Protein AF-A0A8S1A4C2-F1 (afdb_monomer)

Secondary structure (DSSP, 8-state):
--------------------------------------------------SSTTSPPP-TTS-EEE-TTT--EEEGGGSSS---S--TT--SEEEE-TTTSTTS--EEEE-PPPHHHHHHHHHHHHHHHHHHTT-----EEIIIIIHHHHHHTHHHH--SPPPSSTTHHHHHHHHHHHTBTTTEEEEEETTTEEEEEESS--GGG----HHHHHHTTSSEEETTEEE------------------PPP---PPPPP----

Mean predicted aligned error: 16.04 Å

Nearest PDB structures (foldseek):
  3rsn-assembly1_A  TM=9.290E-01  e=8.638E-14  Homo sapiens
  3s32-assembly1_A  TM=9.131E-01  e=1.177E-13  Homo sapiens
  5oqd-assembly3_C  TM=6.959E-01  e=6.347E-10  Drosophila melanogaster
  5oqd-assembly2_B  TM=6.841E-01  e=1.815E-09  Drosophila melanogaster
  5oqd-assembly6_F  TM=6.993E-01  e=9.058E-09  Drosophila melanogaster

Sequence (260 aa):
MSSGAIDSLKKSGEDQPPNNGQNMNLGESHKSTENVDKNKSNKTSSESQGTCYCGKDRNLNIAELLCASCNRWFHESCIGYQLGKLVPFMTNYLFICKNCSPTGLETFKKNQAPFPQMCLTAIANLKQDSVKVGSNRHLFSKDREIIPYIDQYWEAMTTMPRRVTQSWYATVQRALIKDIQVLFIYEEDANQGPMFGLYNMELTGIKPNYEAMIKQGQLKVTDMGIATNVHFKFICIESTVSNDRPVQKHRRLRKNKPPS

Organism: Arctia plantaginis (NCBI:txid874455)

Solvent-accessible surface area (backbone atoms only — not comparable to full-atom values): 17217 Å² total; per-residue (Å²): 138,80,88,83,85,89,85,90,85,91,82,93,83,89,84,86,90,85,90,84,88,82,90,86,86,80,89,84,88,84,83,91,81,91,79,92,74,92,72,88,75,75,79,68,75,76,71,72,76,25,53,20,95,86,48,43,69,90,56,88,89,43,38,59,43,56,20,77,79,78,73,35,44,31,47,56,91,75,50,97,66,91,84,72,66,70,52,38,66,60,43,46,54,49,34,37,44,36,92,72,29,89,82,56,50,66,46,79,45,82,42,71,45,53,58,52,58,50,52,51,23,34,50,52,48,56,31,54,51,25,45,75,74,69,70,63,46,66,66,42,33,49,81,80,41,43,49,52,47,44,64,77,43,37,75,36,63,26,74,67,80,85,71,92,62,72,73,57,55,61,49,45,53,51,34,52,62,74,34,48,85,70,55,18,38,77,48,79,39,98,86,75,39,63,24,38,26,55,52,67,80,59,69,87,74,61,63,53,62,60,68,59,37,38,76,69,65,70,34,44,78,50,100,82,42,84,43,70,87,68,77,77,77,77,77,73,82,73,85,71,83,80,82,88,75,91,82,85,83,85,84,84,83,84,84,87,82,86,88,132

pLDDT: mean 74.88, std 26.18, range [28.92, 98.62]

Foldseek 3Di:
DDDDDDDYDDDDDDDDDDDDDDDDDDDDDDDDDDDDDDDPPPPPPPLPQELEPVSDHDDQQAAWAQAPFPRGIYGPVRADDDPDAAAGLAAQKHWHALVLAPVSHIDIDGHFDALLRLQLRQQLNVQVVCVVVPNNDFKDALVPGSVVSCLVRVVHRGPDDDDPDPPCSVVNVVSQVVQDLNFKDWDQDPPRGIIIGGNDPDSVPRYHPVVVCCVVVCWDQDPSGIDGPDPPPPPPPPPDPDDDDDDDDDDDDDDDDDDD

InterPro domains:
  IPR001965 Zinc finger, PHD-type [SM00249] (51-101)
  IPR011011 Zinc finger, FYVE/PHD-type [SSF57903] (46-109)
  IPR019786 Zinc finger, PHD-type, conserved site [PS01359] (52-100)
  IPR049455 Set1/Ash2 histone methyltransferase complex subunit ASH2-like, PHD zinc finger [PF21257] (58-109)
  IPR053835 Set1/Ash2 histone methyltransferase complex subunit ASH2-like, winged-helix [PF21198] (112-211)

Radius of gyration: 34.73 Å; Cα contacts (8 Å, |Δi|>4): 286; chains: 1; bounding box: 104×139×66 Å

Structure (mmCIF, N/CA/C/O backbone):
data_AF-A0A8S1A4C2-F1
#
_entry.id   AF-A0A8S1A4C2-F1
#
loop_
_atom_site.group_PDB
_atom_site.id
_atom_site.type_symbol
_atom_site.label_atom_id
_atom_site.label_alt_id
_atom_site.label_comp_id
_atom_site.label_asym_id
_atom_site.label_entity_id
_atom_site.label_seq_id
_atom_site.pdbx_PDB_ins_code
_atom_site.Cartn_x
_atom_site.Cartn_y
_atom_site.Cartn_z
_atom_site.occupancy
_atom_site.B_iso_or_equiv
_atom_site.auth_seq_id
_atom_site.auth_comp_id
_atom_site.auth_asym_id
_atom_site.auth_atom_id
_atom_site.pdbx_PDB_model_num
ATOM 1 N N . MET A 1 1 ? 73.997 -27.785 -9.383 1.00 42.22 1 MET A N 1
ATOM 2 C CA . MET A 1 1 ? 73.662 -27.866 -7.945 1.00 42.22 1 MET A CA 1
ATOM 3 C C . MET A 1 1 ? 72.216 -28.349 -7.879 1.00 42.22 1 MET A C 1
ATOM 5 O O . MET A 1 1 ? 71.319 -27.550 -8.081 1.00 42.22 1 MET A O 1
ATOM 9 N N . SER A 1 2 ? 72.009 -29.646 -8.132 1.00 37.47 2 SER A N 1
ATOM 10 C CA . SER A 1 2 ? 71.784 -30.706 -7.120 1.00 37.47 2 SER A CA 1
ATOM 11 C C . SER A 1 2 ? 70.327 -30.666 -6.613 1.00 37.47 2 SER A C 1
ATOM 13 O O . SER A 1 2 ? 69.980 -29.728 -5.912 1.00 37.47 2 SER A O 1
ATOM 15 N N . SER A 1 3 ? 69.397 -31.465 -7.176 1.00 37.06 3 SER A N 1
ATOM 16 C CA . SER A 1 3 ? 69.062 -32.889 -6.856 1.00 37.06 3 SER A CA 1
ATOM 17 C C . SER A 1 3 ? 68.360 -33.036 -5.492 1.00 37.06 3 SER A C 1
ATOM 19 O O . SER A 1 3 ? 68.881 -32.482 -4.536 1.00 37.06 3 SER A O 1
ATOM 21 N N . GLY A 1 4 ? 67.258 -33.760 -5.245 1.00 32.72 4 GLY A N 1
ATOM 22 C CA . GLY A 1 4 ? 66.337 -34.677 -5.954 1.00 32.72 4 GLY A CA 1
ATOM 23 C C . GLY A 1 4 ? 65.055 -34.813 -5.072 1.00 32.72 4 GLY A C 1
ATOM 24 O O . GLY A 1 4 ? 65.065 -34.334 -3.944 1.00 32.72 4 GLY A O 1
ATOM 25 N N . ALA A 1 5 ? 63.856 -35.174 -5.548 1.00 40.22 5 ALA A N 1
ATOM 26 C CA . ALA A 1 5 ? 63.350 -36.472 -6.031 1.00 40.22 5 ALA A CA 1
ATOM 27 C C . ALA A 1 5 ? 62.894 -37.472 -4.911 1.00 40.22 5 ALA A C 1
ATOM 29 O O . ALA A 1 5 ? 63.753 -37.984 -4.207 1.00 40.22 5 ALA A O 1
ATOM 30 N N . ILE A 1 6 ? 61.566 -37.777 -4.892 1.00 39.41 6 ILE A N 1
ATOM 31 C CA . ILE A 1 6 ? 60.824 -39.066 -4.624 1.00 39.41 6 ILE A CA 1
ATOM 32 C C . ILE A 1 6 ? 60.984 -39.764 -3.230 1.00 39.41 6 ILE A C 1
ATOM 34 O O . ILE A 1 6 ? 62.018 -39.616 -2.608 1.00 39.41 6 ILE A O 1
ATOM 38 N N . ASP A 1 7 ? 60.064 -40.534 -2.606 1.00 36.22 7 ASP A N 1
ATOM 39 C CA . ASP A 1 7 ? 58.887 -41.323 -3.024 1.00 36.22 7 ASP A CA 1
ATOM 40 C C . ASP A 1 7 ? 58.032 -41.843 -1.812 1.00 36.22 7 ASP A C 1
ATOM 42 O O . ASP A 1 7 ? 58.564 -42.049 -0.725 1.00 36.22 7 ASP A O 1
ATOM 46 N N . SER A 1 8 ? 56.741 -42.130 -2.067 1.00 36.75 8 SER A N 1
ATOM 47 C CA . SER A 1 8 ? 55.894 -43.299 -1.680 1.00 36.75 8 SER A CA 1
ATOM 48 C C . SER A 1 8 ? 55.543 -43.828 -0.247 1.00 36.75 8 SER A C 1
ATOM 50 O O . SER A 1 8 ? 56.394 -44.218 0.540 1.00 36.75 8 SER A O 1
ATOM 52 N N . LEU A 1 9 ? 54.220 -44.111 -0.103 1.00 34.03 9 LEU A N 1
ATOM 53 C CA . LEU A 1 9 ? 53.514 -45.366 0.326 1.00 34.03 9 LEU A CA 1
ATOM 54 C C . LEU A 1 9 ? 52.859 -45.572 1.735 1.00 34.03 9 LEU A C 1
ATOM 56 O O . LEU A 1 9 ? 53.557 -45.702 2.728 1.00 34.03 9 LEU A O 1
ATOM 60 N N . LYS A 1 10 ? 51.514 -45.813 1.700 1.00 35.12 10 LYS A N 1
ATOM 61 C CA . LYS A 1 10 ? 50.613 -46.821 2.385 1.00 35.12 10 LYS A CA 1
ATOM 62 C C . LYS A 1 10 ? 50.660 -47.001 3.931 1.00 35.12 10 LYS A C 1
ATOM 64 O O . LYS A 1 10 ? 51.727 -46.967 4.504 1.00 35.12 10 LYS A O 1
ATOM 69 N N . LYS A 1 11 ? 49.595 -47.316 4.704 1.00 34.62 11 LYS A N 1
ATOM 70 C CA . LYS A 1 11 ? 48.410 -48.219 4.569 1.00 34.62 11 LYS A CA 1
ATOM 71 C C . LYS A 1 11 ? 47.512 -48.050 5.850 1.00 34.62 11 LYS A C 1
ATOM 73 O O . LYS A 1 11 ? 48.078 -47.823 6.907 1.00 34.62 11 LYS A O 1
ATOM 78 N N . SER A 1 12 ? 46.169 -47.986 5.763 1.00 30.30 12 SER A N 1
ATOM 79 C CA . SER A 1 12 ? 45.123 -48.987 6.172 1.00 30.30 12 SER A CA 1
ATOM 80 C C . SER A 1 12 ? 44.669 -49.113 7.650 1.00 30.30 12 SER A C 1
ATOM 82 O O . SER A 1 12 ? 45.512 -49.185 8.535 1.00 30.30 12 SER A O 1
ATOM 84 N N . GLY A 1 13 ? 43.345 -49.314 7.831 1.00 30.42 13 GLY A N 1
ATOM 85 C CA . GLY A 1 13 ? 42.624 -49.891 8.998 1.00 30.42 13 GLY A CA 1
ATOM 86 C C . GLY A 1 13 ? 41.421 -49.020 9.416 1.00 30.42 13 GLY A C 1
ATOM 87 O O . GLY A 1 13 ? 41.649 -47.953 9.972 1.00 30.42 13 GLY A O 1
ATOM 88 N N . GLU A 1 14 ? 40.173 -49.197 8.948 1.00 31.34 14 GLU A N 1
ATOM 89 C CA . GLU A 1 14 ? 39.148 -50.239 9.241 1.00 31.34 14 GLU A CA 1
ATOM 90 C C . GLU A 1 14 ? 38.849 -50.458 10.737 1.00 31.34 14 GLU A C 1
ATOM 92 O O . GLU A 1 14 ? 39.757 -50.800 11.481 1.00 31.34 14 GLU A O 1
ATOM 97 N N . ASP A 1 15 ? 37.587 -50.217 11.150 1.00 32.66 15 ASP A N 1
ATOM 98 C CA . ASP A 1 15 ? 36.739 -51.175 11.900 1.00 32.66 15 ASP A CA 1
ATOM 99 C C . ASP A 1 15 ? 35.330 -50.598 12.242 1.00 32.66 15 ASP A C 1
ATOM 101 O O . ASP A 1 15 ? 35.161 -49.689 13.053 1.00 32.66 15 ASP A O 1
ATOM 105 N N . GLN A 1 16 ? 34.294 -51.157 11.598 1.00 33.34 16 GLN A N 1
ATOM 106 C CA . GLN A 1 16 ? 32.985 -51.541 12.190 1.00 33.34 16 GLN A CA 1
ATOM 107 C C . GLN A 1 16 ? 33.083 -53.059 12.522 1.00 33.34 16 GLN A C 1
ATOM 109 O O . GLN A 1 16 ? 34.042 -53.640 12.012 1.00 33.34 16 GLN A O 1
ATOM 114 N N . PRO A 1 17 ? 32.160 -53.794 13.215 1.00 48.09 17 PRO A N 1
ATOM 115 C CA . PRO A 1 17 ? 30.698 -53.624 13.449 1.00 48.09 17 PRO A CA 1
ATOM 116 C C . PRO A 1 17 ? 30.299 -54.154 14.884 1.00 48.09 17 PRO A C 1
ATOM 118 O O . PRO A 1 17 ? 31.131 -53.976 15.771 1.00 48.09 17 PRO A O 1
ATOM 121 N N . PRO A 1 18 ? 29.163 -54.845 15.216 1.00 45.38 18 PRO A N 1
ATOM 122 C CA . PRO A 1 18 ? 27.868 -55.070 14.551 1.00 45.38 18 PRO A CA 1
ATOM 123 C C . PRO A 1 18 ? 26.575 -54.926 15.413 1.00 45.38 18 PRO A C 1
ATOM 125 O O . PRO A 1 18 ? 26.559 -54.833 16.634 1.00 45.38 18 PRO A O 1
ATOM 128 N N . ASN A 1 19 ? 25.476 -54.969 14.657 1.00 31.78 19 ASN A N 1
ATOM 129 C CA . ASN A 1 19 ? 24.088 -55.394 14.894 1.00 31.78 19 ASN A CA 1
ATOM 130 C C . ASN A 1 19 ? 23.833 -56.485 15.973 1.00 31.78 19 ASN A C 1
ATOM 132 O O . ASN A 1 19 ? 24.584 -57.454 16.023 1.00 31.78 19 ASN A O 1
ATOM 136 N N . ASN A 1 20 ? 22.720 -56.409 16.726 1.00 32.06 20 ASN A N 1
ATOM 137 C CA . ASN A 1 20 ? 21.531 -57.299 16.654 1.00 32.06 20 ASN A CA 1
ATOM 138 C C . ASN A 1 20 ? 20.673 -57.214 17.942 1.00 32.06 20 ASN A C 1
ATOM 140 O O . ASN A 1 20 ? 21.198 -57.035 19.038 1.00 32.06 20 ASN A O 1
ATOM 144 N N . GLY A 1 21 ? 19.348 -57.325 17.806 1.00 32.16 21 GLY A N 1
ATOM 145 C CA . GLY A 1 21 ? 18.393 -57.164 18.911 1.00 32.16 21 GLY A CA 1
ATOM 146 C C . GLY A 1 21 ? 18.215 -58.387 19.814 1.00 32.16 21 GLY A C 1
ATOM 147 O O . GLY A 1 21 ? 18.695 -59.465 19.492 1.00 32.16 21 GLY A O 1
ATOM 148 N N . GLN A 1 22 ? 17.447 -58.220 20.899 1.00 32.84 22 GLN A N 1
ATOM 149 C CA . GLN A 1 22 ? 16.462 -59.197 21.381 1.00 32.84 22 GLN A CA 1
ATOM 150 C C . GLN A 1 22 ? 15.641 -58.660 22.564 1.00 32.84 22 GLN A C 1
ATOM 152 O O . GLN A 1 22 ? 16.137 -58.035 23.494 1.00 32.84 22 GLN A O 1
ATOM 157 N N . ASN A 1 23 ? 14.348 -58.938 22.448 1.00 35.28 23 ASN A N 1
ATOM 158 C CA . ASN A 1 23 ? 13.281 -58.917 23.437 1.00 35.28 23 ASN A CA 1
ATOM 159 C C . ASN A 1 23 ? 13.651 -59.764 24.670 1.00 35.28 23 ASN A C 1
ATOM 161 O O . ASN A 1 23 ? 14.232 -60.822 24.467 1.00 35.28 23 ASN A O 1
ATOM 165 N N . MET A 1 24 ? 13.258 -59.375 25.888 1.00 34.00 24 MET A N 1
ATOM 166 C CA . MET A 1 24 ? 12.819 -60.300 26.947 1.00 34.00 24 MET A CA 1
ATOM 167 C C . MET A 1 24 ? 12.224 -59.532 28.138 1.00 34.00 24 MET A C 1
ATOM 169 O O . MET A 1 24 ? 12.744 -58.528 28.616 1.00 34.00 24 MET A O 1
ATOM 173 N N . ASN A 1 25 ? 11.088 -60.065 28.555 1.00 33.72 25 ASN A N 1
ATOM 174 C CA . ASN A 1 25 ? 10.162 -59.673 29.605 1.00 33.72 25 ASN A CA 1
ATOM 175 C C . ASN A 1 25 ? 10.601 -60.285 30.952 1.00 33.72 25 ASN A C 1
ATOM 177 O O . ASN A 1 25 ? 11.168 -61.370 30.925 1.00 33.72 25 ASN A O 1
ATOM 181 N N . LEU A 1 26 ? 10.295 -59.644 32.085 1.00 32.25 26 LEU A N 1
ATOM 182 C CA . LEU A 1 26 ? 10.038 -60.220 33.429 1.00 32.25 26 LEU A CA 1
ATOM 183 C C . LEU A 1 26 ? 9.626 -59.022 34.322 1.00 32.25 26 LEU A C 1
ATOM 185 O O . LEU A 1 26 ? 10.372 -58.052 34.409 1.00 32.25 26 LEU A O 1
ATOM 189 N N . GLY A 1 27 ? 8.371 -58.902 34.779 1.00 30.20 27 GLY A N 1
ATOM 190 C CA . GLY A 1 27 ? 7.879 -59.473 36.048 1.00 30.20 27 GLY A CA 1
ATOM 191 C C . GLY A 1 27 ? 8.553 -58.761 37.234 1.00 30.20 27 GLY A C 1
ATOM 192 O O . GLY A 1 27 ? 9.759 -58.863 37.364 1.00 30.20 27 GLY A O 1
ATOM 193 N N . GLU A 1 28 ? 7.893 -57.985 38.097 1.00 31.31 28 GLU A N 1
ATOM 194 C CA . GLU A 1 28 ? 6.785 -58.395 38.965 1.00 31.31 28 GLU A CA 1
ATOM 195 C C . GLU A 1 28 ? 5.962 -57.204 39.508 1.00 31.31 28 GLU A C 1
ATOM 197 O O . GLU A 1 28 ? 6.421 -56.070 39.636 1.00 31.31 28 GLU A O 1
ATOM 202 N N . SER A 1 29 ? 4.708 -57.531 39.826 1.00 31.64 29 SER A N 1
ATOM 203 C CA . SER A 1 29 ? 3.634 -56.738 40.431 1.00 31.64 29 SER A CA 1
ATOM 204 C C . SER A 1 29 ? 3.967 -56.092 41.777 1.00 31.64 29 SER A C 1
ATOM 206 O O . SER A 1 29 ? 4.651 -56.708 42.575 1.00 31.64 29 SER A O 1
ATOM 208 N N . HIS A 1 30 ? 3.283 -54.987 42.117 1.00 36.94 30 HIS A N 1
ATOM 209 C CA . HIS A 1 30 ? 2.495 -54.888 43.360 1.00 36.94 30 HIS A CA 1
ATOM 210 C C . HIS A 1 30 ? 1.464 -53.732 43.332 1.00 36.94 30 HIS A C 1
ATOM 212 O O . HIS A 1 30 ? 1.806 -52.558 43.314 1.00 36.94 30 HIS A O 1
ATOM 218 N N . LYS A 1 31 ? 0.188 -54.140 43.406 1.00 33.09 31 LYS A N 1
ATOM 219 C CA . LYS A 1 31 ? -0.921 -53.606 44.223 1.00 33.09 31 LYS A CA 1
ATOM 220 C C . LYS A 1 31 ? -1.449 -52.167 44.005 1.00 33.09 31 LYS A C 1
ATOM 222 O O . LYS A 1 31 ? -0.957 -51.185 44.539 1.00 33.09 31 LYS A O 1
ATOM 227 N N . SER A 1 32 ? -2.595 -52.158 43.327 1.00 30.73 32 SER A N 1
ATOM 228 C CA . SER A 1 32 ? -3.773 -51.277 43.400 1.00 30.73 32 SER A CA 1
ATOM 229 C C . SER A 1 32 ? -4.008 -50.433 44.666 1.00 30.73 32 SER A C 1
ATOM 231 O O . SER A 1 32 ? -4.134 -50.986 45.760 1.00 30.73 32 SER A O 1
ATOM 233 N N . THR A 1 33 ? -4.315 -49.149 44.446 1.00 35.53 33 THR A N 1
ATOM 234 C CA . THR A 1 33 ? -5.390 -48.402 45.131 1.00 35.53 33 THR A CA 1
ATOM 235 C C . THR A 1 33 ? -6.039 -47.434 44.142 1.00 35.53 33 THR A C 1
ATOM 237 O O . THR A 1 33 ? -5.355 -46.636 43.505 1.00 35.53 33 THR A O 1
ATOM 240 N N . GLU A 1 34 ? -7.357 -47.547 44.005 1.00 34.28 34 GLU A N 1
ATOM 241 C CA . GLU A 1 34 ? -8.227 -46.667 43.231 1.00 34.28 34 GLU A CA 1
ATOM 242 C C . GLU A 1 34 ? -8.286 -45.268 43.861 1.00 34.28 34 GLU A C 1
ATOM 244 O O . GLU A 1 34 ? -8.395 -45.141 45.077 1.00 34.28 34 GLU A O 1
ATOM 249 N N . ASN A 1 35 ? -8.284 -44.223 43.032 1.00 34.78 35 ASN A N 1
ATOM 250 C CA . ASN A 1 35 ? -9.047 -43.011 43.314 1.00 34.78 35 ASN A CA 1
ATOM 251 C C . ASN A 1 35 ? -9.483 -42.371 41.996 1.00 34.78 35 ASN A C 1
ATOM 253 O O . ASN A 1 35 ? -8.680 -41.996 41.142 1.00 34.78 35 ASN A O 1
ATOM 257 N N . VAL A 1 36 ? -10.801 -42.327 41.837 1.00 44.22 36 VAL A N 1
ATOM 258 C CA . VAL A 1 36 ? -11.532 -41.665 40.766 1.00 44.22 36 VAL A CA 1
ATOM 259 C C . VAL A 1 36 ? -11.429 -40.165 40.991 1.00 44.22 36 VAL A C 1
ATOM 261 O O . VAL A 1 36 ? -12.023 -39.663 41.935 1.00 44.22 36 VAL A O 1
ATOM 264 N N . ASP A 1 37 ? -10.772 -39.449 40.082 1.00 38.59 37 ASP A N 1
ATOM 265 C CA . ASP A 1 37 ? -11.041 -38.028 39.889 1.00 38.59 37 ASP A CA 1
ATOM 266 C C . ASP A 1 37 ? -11.247 -37.725 38.409 1.00 38.59 37 ASP A C 1
ATOM 268 O O . ASP A 1 37 ? -10.368 -37.833 37.550 1.00 38.59 37 ASP A O 1
ATOM 272 N N . LYS A 1 38 ? -12.499 -37.373 38.119 1.00 48.06 38 LYS A N 1
ATOM 273 C CA . LYS A 1 38 ? -12.969 -36.864 36.840 1.00 48.06 38 LYS A CA 1
ATOM 274 C C . LYS A 1 38 ? -12.214 -35.578 36.528 1.00 48.06 38 LYS A C 1
ATOM 276 O O . LYS A 1 38 ? -12.551 -34.531 37.066 1.00 48.06 38 LYS A O 1
ATOM 281 N N . ASN A 1 39 ? -11.306 -35.618 35.562 1.00 34.72 39 ASN A N 1
ATOM 282 C CA . ASN A 1 39 ? -10.978 -34.411 34.819 1.00 34.72 39 ASN A CA 1
ATOM 283 C C . ASN A 1 39 ? -11.076 -34.674 33.322 1.00 34.72 39 ASN A C 1
ATOM 285 O O . ASN A 1 39 ? -10.129 -35.052 32.636 1.00 34.72 39 ASN A O 1
ATOM 289 N N . LYS A 1 40 ? -12.305 -34.474 32.841 1.00 42.22 40 LYS A N 1
ATOM 290 C CA . LYS A 1 40 ? -12.655 -34.280 31.442 1.00 42.22 40 LYS A CA 1
ATOM 291 C C . LYS A 1 40 ? -11.959 -33.002 30.979 1.00 42.22 40 LYS A C 1
ATOM 293 O O . LYS A 1 40 ? -12.553 -31.927 30.965 1.00 42.22 40 LYS A O 1
ATOM 298 N N . SER A 1 41 ? -10.687 -33.115 30.616 1.00 36.41 41 SER A N 1
ATOM 299 C CA . SER A 1 41 ? -10.000 -32.119 29.808 1.00 36.41 41 SER A CA 1
ATOM 300 C C . SER A 1 41 ? -10.617 -32.181 28.415 1.00 36.41 41 SER A C 1
ATOM 302 O O . SER A 1 41 ? -10.134 -32.844 27.499 1.00 36.41 41 SER A O 1
ATOM 304 N N . ASN A 1 42 ? -11.755 -31.495 28.284 1.00 37.00 42 ASN A N 1
ATOM 305 C CA . ASN A 1 42 ? -12.234 -30.984 27.016 1.00 37.00 42 ASN A CA 1
ATOM 306 C C . ASN A 1 42 ? -11.051 -30.242 26.379 1.00 37.00 42 ASN A C 1
ATOM 308 O O . ASN A 1 42 ? -10.813 -29.070 26.661 1.00 37.00 42 ASN A O 1
ATOM 312 N N . LYS A 1 43 ? -10.312 -30.925 25.501 1.00 43.25 43 LYS A N 1
ATOM 313 C CA . LYS A 1 43 ? -9.638 -30.280 24.381 1.00 43.25 43 LYS A CA 1
ATOM 314 C C . LYS A 1 43 ? -10.747 -29.716 23.500 1.00 43.25 43 LYS A C 1
ATOM 316 O O . LYS A 1 43 ? -11.095 -30.284 22.472 1.00 43.25 43 LYS A O 1
ATOM 321 N N . THR A 1 44 ? -11.339 -28.608 23.938 1.00 37.75 44 THR A N 1
ATOM 322 C CA . THR A 1 44 ? -11.884 -27.635 23.008 1.00 37.75 44 THR A CA 1
ATOM 323 C C . THR A 1 44 ? -10.693 -27.218 22.170 1.00 37.75 44 THR A C 1
ATOM 325 O O . THR A 1 44 ? -9.814 -26.495 22.642 1.00 37.75 44 THR A O 1
ATOM 328 N N . SER A 1 45 ? -10.621 -27.770 20.962 1.00 37.16 45 SER A N 1
ATOM 329 C CA . SER A 1 45 ? -10.002 -27.111 19.826 1.00 37.16 45 SER A CA 1
ATOM 330 C C . SER A 1 45 ? -10.275 -25.625 19.982 1.00 37.16 45 SER A C 1
ATOM 332 O O . SER A 1 45 ? -11.429 -25.200 19.912 1.00 37.16 45 SER A O 1
ATOM 334 N N . SER A 1 46 ? -9.238 -24.857 20.304 1.00 40.28 46 SER A N 1
ATOM 335 C CA . SER A 1 46 ? -9.277 -23.416 20.161 1.00 40.28 46 SER A CA 1
ATOM 336 C C . SER A 1 46 ? -9.469 -23.178 18.671 1.00 40.28 46 SER A C 1
ATOM 338 O O . SER A 1 46 ? -8.493 -23.078 17.929 1.00 40.28 46 SER A O 1
ATOM 340 N N . GLU A 1 47 ? -10.727 -23.203 18.224 1.00 43.78 47 GLU A N 1
ATOM 341 C CA . GLU A 1 47 ? -11.135 -22.562 16.989 1.00 43.78 47 GLU A CA 1
ATOM 342 C C . GLU A 1 47 ? -10.503 -21.187 17.067 1.00 43.78 47 GLU A C 1
ATOM 344 O O . GLU A 1 47 ? -10.789 -20.402 17.976 1.00 43.78 47 GLU A O 1
ATOM 349 N N . SER A 1 48 ? -9.512 -20.987 16.208 1.00 49.34 48 SER A N 1
ATOM 350 C CA . SER A 1 48 ? -8.791 -19.746 16.049 1.00 49.34 48 SER A CA 1
ATOM 351 C C . SER A 1 48 ? -9.838 -18.675 15.799 1.00 49.34 48 SER A C 1
ATOM 353 O O . SER A 1 48 ? -10.320 -18.530 14.680 1.00 49.34 48 SER A O 1
ATOM 355 N N . GLN A 1 49 ? -10.260 -17.984 16.861 1.00 58.75 49 GLN A N 1
ATOM 356 C CA . GLN A 1 49 ? -11.159 -16.849 16.752 1.00 58.75 49 GLN A CA 1
ATOM 357 C C . GLN A 1 49 ? -10.461 -15.877 15.807 1.00 58.75 49 GLN A C 1
ATOM 359 O O . GLN A 1 49 ? -9.431 -15.307 16.176 1.00 58.75 49 GLN A O 1
ATOM 364 N N . GLY A 1 50 ? -10.962 -15.786 14.571 1.00 67.25 50 GLY A N 1
ATOM 365 C CA . GLY A 1 50 ? -10.275 -15.084 13.499 1.00 67.25 50 GLY A CA 1
ATOM 366 C C . GLY A 1 50 ? -9.939 -13.653 13.887 1.00 67.25 50 GLY A C 1
ATOM 367 O O . GLY A 1 50 ? -10.525 -13.051 14.794 1.00 67.25 50 GLY A O 1
ATOM 368 N N . THR A 1 51 ? -8.952 -13.090 13.205 1.00 88.81 51 THR A N 1
ATOM 369 C CA . THR A 1 51 ? -8.389 -11.800 13.602 1.00 88.81 51 THR A CA 1
ATOM 370 C C . THR A 1 51 ? -9.376 -10.642 13.419 1.00 88.81 51 THR A C 1
A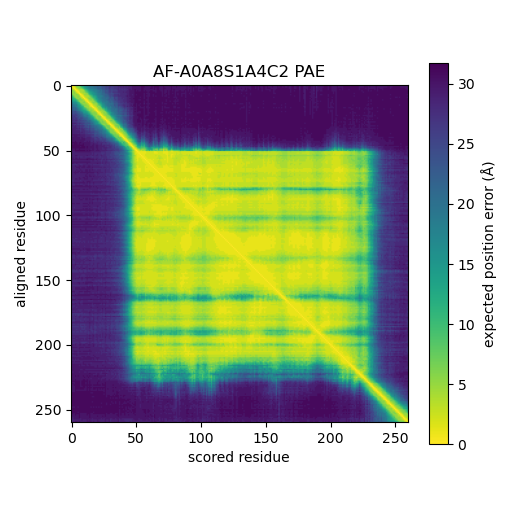TOM 372 O O . THR A 1 51 ? -9.267 -9.642 14.126 1.00 88.81 51 THR A O 1
ATOM 375 N N . CYS A 1 52 ? -10.360 -10.779 12.522 1.00 96.31 52 CYS A N 1
ATOM 376 C CA . CYS A 1 52 ? -11.324 -9.736 12.162 1.00 96.31 52 CYS A CA 1
ATOM 377 C C . CYS A 1 52 ? -12.690 -9.897 12.868 1.00 96.31 52 CYS A C 1
ATOM 379 O O . CYS A 1 52 ? -13.031 -10.966 13.364 1.00 96.31 52 CYS A O 1
ATOM 381 N N . TYR A 1 53 ? -13.536 -8.854 12.848 1.00 95.50 53 TYR A N 1
ATOM 382 C CA . TYR A 1 53 ? -14.919 -8.900 13.355 1.00 95.50 53 TYR A CA 1
ATOM 383 C C . TYR A 1 53 ? -15.776 -10.010 12.751 1.00 95.50 53 TYR A C 1
ATOM 385 O O . TYR A 1 53 ? -16.676 -10.508 13.417 1.00 95.50 53 TYR A O 1
ATOM 393 N N . CYS A 1 54 ? -15.518 -10.383 11.498 1.00 95.88 54 CYS A N 1
ATOM 394 C CA . CYS A 1 54 ? -16.241 -11.458 10.828 1.00 95.88 54 CYS A CA 1
ATOM 395 C C . CYS A 1 54 ? -15.778 -12.862 11.250 1.00 95.88 54 CYS A C 1
ATOM 397 O O . CYS A 1 54 ? -16.284 -13.842 10.710 1.00 95.88 54 CYS A O 1
ATOM 399 N N . GLY A 1 55 ? -14.799 -12.969 12.156 1.00 94.00 55 GLY A N 1
ATOM 400 C CA . GLY A 1 55 ? -14.238 -14.239 12.615 1.00 94.00 55 GLY A CA 1
ATOM 401 C C . GLY A 1 55 ? -13.377 -14.962 11.578 1.00 94.00 55 GLY A C 1
ATOM 402 O O . GLY A 1 55 ? -12.941 -16.075 11.842 1.00 94.00 55 GLY A O 1
ATOM 403 N N . LYS A 1 56 ? -13.120 -14.348 10.416 1.00 94.62 56 LYS A N 1
ATOM 404 C CA . LYS A 1 56 ? -12.251 -14.897 9.367 1.00 94.62 56 LYS A CA 1
ATOM 405 C C . LYS A 1 56 ? -10.803 -14.442 9.547 1.00 94.62 56 LYS A C 1
ATOM 407 O O . LYS A 1 56 ? -10.541 -13.395 10.149 1.00 94.62 56 LYS A O 1
ATOM 412 N N . ASP A 1 57 ? -9.897 -15.228 8.979 1.00 94.50 57 ASP A N 1
ATOM 413 C CA . ASP A 1 57 ? -8.475 -14.910 8.867 1.00 94.50 57 ASP A CA 1
ATOM 414 C C . ASP A 1 57 ? -8.208 -13.781 7.871 1.00 94.50 57 ASP A C 1
ATOM 416 O O . ASP A 1 57 ? -9.111 -13.318 7.171 1.00 94.50 57 ASP A O 1
ATOM 420 N N . ARG A 1 58 ? -6.944 -13.354 7.824 1.00 94.94 58 ARG A N 1
ATOM 421 C CA . ARG A 1 58 ? -6.450 -12.340 6.894 1.00 94.94 58 ARG A CA 1
ATOM 422 C C . ARG A 1 58 ? -6.697 -12.726 5.438 1.00 94.94 58 ARG A C 1
ATOM 424 O O . ARG A 1 58 ? -6.565 -13.884 5.043 1.00 94.94 58 ARG A O 1
ATOM 431 N N . ASN A 1 59 ? -6.946 -11.715 4.623 1.00 95.00 59 ASN A N 1
ATOM 432 C CA . ASN A 1 59 ? -7.025 -11.789 3.181 1.00 95.00 59 ASN A CA 1
ATOM 433 C C . ASN A 1 59 ? -6.101 -10.731 2.567 1.00 95.00 59 ASN A C 1
ATOM 435 O O . ASN A 1 59 ? -6.477 -9.579 2.364 1.00 95.00 59 ASN A O 1
ATOM 439 N N . LEU A 1 60 ? -4.904 -11.170 2.180 1.00 94.94 60 LEU A N 1
ATOM 440 C CA . LEU A 1 60 ? -3.854 -10.317 1.611 1.00 94.94 60 LEU A CA 1
ATOM 441 C C . LEU A 1 60 ? -4.220 -9.681 0.256 1.00 94.94 60 LEU A C 1
ATOM 443 O O . LEU A 1 60 ? -3.451 -8.896 -0.291 1.00 94.94 60 LEU A O 1
ATOM 447 N N . ASN A 1 61 ? -5.378 -10.028 -0.308 1.00 95.50 61 ASN A N 1
ATOM 448 C CA . ASN A 1 61 ? -5.857 -9.497 -1.581 1.00 95.50 61 ASN A CA 1
ATOM 449 C C . ASN A 1 61 ? -6.714 -8.237 -1.425 1.00 95.50 61 ASN A C 1
ATOM 451 O O . ASN A 1 61 ? -7.054 -7.621 -2.433 1.00 95.50 61 ASN A O 1
ATOM 455 N N . ILE A 1 62 ? -7.084 -7.880 -0.195 1.00 95.31 62 ILE A N 1
ATOM 456 C CA . ILE A 1 62 ? -7.870 -6.687 0.120 1.00 95.31 62 ILE A CA 1
ATOM 457 C C . ILE A 1 62 ? -7.128 -5.826 1.139 1.00 95.31 62 ILE A C 1
ATOM 459 O O . ILE A 1 62 ? -6.160 -6.267 1.759 1.00 95.31 62 ILE A O 1
ATOM 463 N N . ALA A 1 63 ? -7.554 -4.573 1.299 1.00 96.81 63 ALA A N 1
ATOM 464 C CA . ALA A 1 63 ? -7.000 -3.738 2.349 1.00 96.81 63 ALA A CA 1
ATOM 465 C C . ALA A 1 63 ? -7.432 -4.264 3.725 1.00 96.81 63 ALA A C 1
ATOM 467 O O . ALA A 1 63 ? -8.586 -4.635 3.959 1.00 96.81 63 ALA A O 1
ATOM 468 N N . GLU A 1 64 ? -6.479 -4.278 4.648 1.00 97.00 64 GLU A N 1
ATOM 469 C CA . GLU A 1 64 ? -6.680 -4.725 6.019 1.00 97.00 64 GLU A CA 1
ATOM 470 C C . GLU A 1 64 ? -5.930 -3.792 6.966 1.00 97.00 64 GLU A C 1
ATOM 472 O O . GLU A 1 64 ? -4.826 -3.326 6.666 1.00 97.00 64 GLU A O 1
ATOM 477 N N . LEU A 1 65 ? -6.536 -3.524 8.120 1.00 97.06 65 LEU A N 1
ATOM 478 C CA . LEU A 1 65 ? -6.021 -2.605 9.118 1.00 97.06 65 LEU A CA 1
ATOM 479 C C . LEU A 1 65 ? -5.665 -3.339 10.409 1.00 97.06 65 LEU A C 1
ATOM 481 O O . LEU A 1 65 ? -6.477 -4.073 10.970 1.00 97.06 65 LEU A O 1
ATOM 485 N N . LEU A 1 66 ? -4.453 -3.111 10.905 1.00 97.12 66 LEU A N 1
ATOM 486 C CA . LEU A 1 66 ? -3.997 -3.597 12.199 1.00 97.12 66 LEU A CA 1
ATOM 487 C C . LEU A 1 66 ? -4.463 -2.633 13.295 1.00 97.12 66 LEU A C 1
ATOM 489 O O . LEU A 1 66 ? -4.207 -1.438 13.220 1.00 97.12 66 LEU A O 1
ATOM 493 N N . CYS A 1 67 ? -5.132 -3.124 14.334 1.00 95.62 67 CYS A N 1
ATOM 494 C CA . CYS A 1 67 ? -5.461 -2.286 15.486 1.00 95.62 67 CYS A CA 1
ATOM 495 C C . CYS A 1 67 ? -4.215 -2.043 16.342 1.00 95.62 67 CYS A C 1
ATOM 497 O O . CYS A 1 67 ? -3.588 -2.997 16.800 1.00 95.62 67 CYS A O 1
ATOM 499 N N . ALA A 1 68 ? -3.905 -0.780 16.633 1.00 93.88 68 ALA A N 1
ATOM 500 C CA . ALA A 1 68 ? -2.729 -0.410 17.420 1.00 93.88 68 ALA A CA 1
ATOM 501 C C . ALA A 1 68 ? -2.807 -0.798 18.906 1.00 93.88 68 ALA A C 1
ATOM 503 O O . ALA A 1 68 ? -1.789 -0.792 19.590 1.00 93.88 68 ALA A O 1
ATOM 504 N N . SER A 1 69 ? -4.001 -1.129 19.408 1.00 91.88 69 SER A N 1
ATOM 505 C CA . SER A 1 69 ? -4.205 -1.545 20.800 1.00 91.88 69 SER A CA 1
ATOM 506 C C . SER A 1 69 ? -4.172 -3.068 20.963 1.00 91.88 69 SER A C 1
ATOM 508 O O . SER A 1 69 ? -3.390 -3.577 21.758 1.00 91.88 69 SER A O 1
ATOM 510 N N . CYS A 1 70 ? -4.977 -3.815 20.199 1.00 93.81 70 CYS A N 1
ATOM 511 C CA . CYS A 1 70 ? -5.079 -5.272 20.359 1.00 93.81 70 CYS A CA 1
ATOM 512 C C . CYS A 1 70 ? -4.246 -6.093 19.366 1.00 93.81 70 CYS A C 1
ATOM 514 O O . CYS A 1 70 ? -4.269 -7.320 19.445 1.00 93.81 70 CYS A O 1
ATOM 516 N N . ASN A 1 71 ? -3.543 -5.452 18.424 1.00 93.81 71 ASN A N 1
ATOM 517 C CA . ASN A 1 71 ? -2.737 -6.108 17.386 1.00 93.81 71 ASN A CA 1
ATOM 518 C C . ASN A 1 71 ? -3.501 -7.158 16.553 1.00 93.81 71 ASN A C 1
ATOM 520 O O . ASN A 1 71 ? -2.913 -8.112 16.045 1.00 93.81 71 ASN A O 1
ATOM 524 N N . ARG A 1 72 ? -4.816 -6.974 16.388 1.00 96.00 72 ARG A N 1
ATOM 525 C CA . ARG A 1 72 ? -5.660 -7.793 15.505 1.00 96.00 72 ARG A CA 1
ATOM 526 C C . ARG A 1 72 ? -5.897 -7.102 14.161 1.00 96.00 72 ARG A C 1
ATOM 528 O O . ARG A 1 72 ? -5.928 -5.872 14.103 1.00 96.00 72 ARG A O 1
ATOM 535 N N . TRP A 1 73 ? -6.065 -7.895 13.106 1.00 97.31 73 TRP A N 1
ATOM 536 C CA . TRP A 1 73 ? -6.279 -7.438 11.731 1.00 97.31 73 TRP A CA 1
ATOM 537 C C . TRP A 1 73 ? -7.758 -7.395 11.360 1.00 97.31 73 TRP A C 1
ATOM 539 O O . TRP A 1 73 ? -8.488 -8.35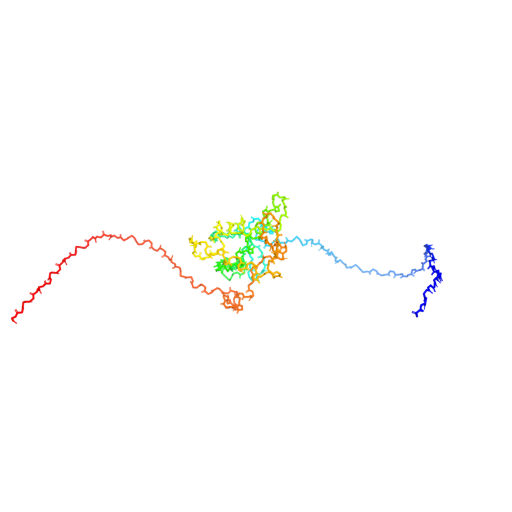3 11.598 1.00 97.31 73 TRP A O 1
ATOM 549 N N . PHE A 1 74 ? -8.180 -6.310 10.719 1.00 97.56 74 PHE A N 1
ATOM 550 C CA . PHE A 1 74 ? -9.563 -6.074 10.323 1.00 97.56 74 PHE A CA 1
ATOM 551 C C . PHE A 1 74 ? -9.643 -5.765 8.832 1.00 97.56 74 PHE A C 1
ATOM 553 O O . PHE A 1 74 ? -8.965 -4.862 8.355 1.00 97.56 74 PHE A O 1
ATOM 560 N N . HIS A 1 75 ? -10.479 -6.494 8.096 1.00 97.44 75 HIS A N 1
ATOM 561 C CA . HIS A 1 75 ? -10.736 -6.209 6.686 1.00 97.44 75 HIS A CA 1
ATOM 562 C C . HIS A 1 75 ? -11.392 -4.840 6.518 1.00 97.44 75 HIS A C 1
ATOM 564 O O . HIS A 1 75 ? -12.288 -4.495 7.291 1.00 97.44 75 HIS A O 1
ATOM 570 N N . GLU A 1 76 ? -11.015 -4.112 5.467 1.00 95.62 76 GLU A N 1
ATOM 571 C CA . GLU A 1 76 ? -11.649 -2.845 5.083 1.00 95.62 76 GLU A CA 1
ATOM 572 C C . GLU A 1 76 ? -13.178 -2.974 5.001 1.00 95.62 76 GLU A C 1
ATOM 574 O O . GLU A 1 76 ? -13.899 -2.142 5.542 1.00 95.62 76 GLU A O 1
ATOM 579 N N . SER A 1 77 ? -13.683 -4.069 4.424 1.00 95.12 77 SER A N 1
ATOM 580 C CA . SER A 1 77 ? -15.122 -4.329 4.275 1.00 95.12 77 SER A CA 1
ATOM 581 C C . SER A 1 77 ? -15.864 -4.619 5.585 1.00 95.12 77 SER A C 1
ATOM 583 O O . SER A 1 77 ? -17.088 -4.707 5.586 1.00 95.12 77 SER A O 1
ATOM 585 N N . CYS A 1 78 ? -15.148 -4.852 6.688 1.00 96.19 78 CYS A N 1
ATOM 586 C CA . CYS A 1 78 ? -15.741 -5.127 7.998 1.00 96.19 78 CYS A CA 1
ATOM 587 C C . CYS A 1 78 ? -15.775 -3.892 8.908 1.00 96.19 78 CYS A C 1
ATOM 589 O O . CYS A 1 78 ? -16.233 -4.006 10.044 1.00 96.19 78 CYS A O 1
ATOM 591 N N . ILE A 1 79 ? -15.284 -2.748 8.432 1.00 94.75 79 ILE A N 1
ATOM 592 C CA . ILE A 1 79 ? -15.219 -1.485 9.169 1.00 94.75 79 ILE A CA 1
ATOM 593 C C . ILE A 1 79 ? -16.452 -0.647 8.814 1.00 94.75 79 ILE A C 1
ATOM 595 O O . ILE A 1 79 ? -16.862 -0.586 7.656 1.00 94.75 79 ILE A O 1
ATOM 599 N N . GLY A 1 80 ? -17.079 -0.034 9.818 1.00 87.75 80 GLY A N 1
ATOM 600 C CA . GLY A 1 80 ? -18.433 0.520 9.723 1.00 87.75 80 GLY A CA 1
ATOM 601 C C . GLY A 1 80 ? -18.557 1.886 9.041 1.00 87.75 80 GLY A C 1
ATOM 602 O O . GLY A 1 80 ? -19.663 2.416 8.965 1.00 87.75 80 GLY A O 1
ATOM 603 N N . TYR A 1 81 ? -17.463 2.482 8.565 1.00 87.19 81 TYR A N 1
ATOM 604 C CA . TYR A 1 81 ? -17.465 3.805 7.935 1.00 87.19 81 TYR A CA 1
ATOM 605 C C . TYR A 1 81 ? -16.497 3.890 6.754 1.00 87.19 81 TYR A C 1
ATOM 607 O O . TYR A 1 81 ? -15.596 3.071 6.584 1.00 87.19 81 TYR A O 1
ATOM 615 N N . GLN A 1 82 ? -16.680 4.926 5.933 1.00 88.44 82 GLN A N 1
ATOM 616 C CA . GLN A 1 82 ? -15.900 5.121 4.719 1.00 88.44 82 GLN A CA 1
ATOM 617 C C . GLN A 1 82 ? -14.450 5.527 5.034 1.00 88.44 82 GLN A C 1
ATOM 619 O O . GLN A 1 82 ? -14.188 6.639 5.492 1.00 88.44 82 GLN A O 1
ATOM 624 N N . LEU A 1 83 ? -13.495 4.651 4.709 1.00 90.56 83 LEU A N 1
ATOM 625 C CA . LEU A 1 83 ? -12.052 4.870 4.913 1.00 90.56 83 LEU A CA 1
ATOM 626 C C . LEU A 1 83 ? -11.371 5.666 3.780 1.00 90.56 83 LEU A C 1
ATOM 628 O O . LEU A 1 83 ? -10.208 6.065 3.891 1.00 90.56 83 LEU A O 1
ATOM 632 N N . GLY A 1 84 ? -12.099 5.917 2.691 1.00 90.69 84 GLY A N 1
ATOM 633 C CA . GLY A 1 84 ? -11.562 6.478 1.450 1.00 90.69 84 GLY A CA 1
ATOM 634 C C . GLY A 1 84 ? -10.857 5.420 0.595 1.00 90.69 84 GLY A C 1
ATOM 635 O O . GLY A 1 84 ? -11.146 4.238 0.712 1.00 90.69 84 GLY A O 1
ATOM 636 N N . LYS A 1 85 ? -9.954 5.847 -0.296 1.00 92.44 85 LYS A N 1
ATOM 637 C CA . LYS A 1 85 ? -9.178 4.934 -1.154 1.00 92.44 85 LYS A CA 1
ATOM 638 C C . LYS A 1 85 ? -8.047 4.293 -0.351 1.00 92.44 85 LYS A C 1
ATOM 640 O O . LYS A 1 85 ? -7.241 5.029 0.226 1.00 92.44 85 LYS A O 1
ATOM 645 N N . LEU A 1 86 ? -7.945 2.968 -0.356 1.00 95.06 86 LEU A N 1
ATOM 646 C CA . LEU A 1 86 ? -6.864 2.206 0.275 1.00 95.06 86 LEU A CA 1
ATOM 647 C C . LEU A 1 86 ? -6.255 1.206 -0.712 1.00 95.06 86 LEU A C 1
ATOM 649 O O . LEU A 1 86 ? -6.823 0.924 -1.765 1.00 95.06 86 LEU A O 1
ATOM 653 N N . VAL A 1 87 ? -5.078 0.693 -0.363 1.00 96.69 87 VAL A N 1
ATOM 654 C CA . VAL A 1 87 ? -4.443 -0.447 -1.033 1.00 96.69 87 VAL A CA 1
ATOM 655 C C . VAL A 1 87 ? -3.968 -1.447 0.023 1.00 96.69 87 VAL A C 1
ATOM 657 O O . VAL A 1 87 ? -3.633 -1.026 1.139 1.00 96.69 87 VAL A O 1
ATOM 660 N N . PRO A 1 88 ? -3.908 -2.75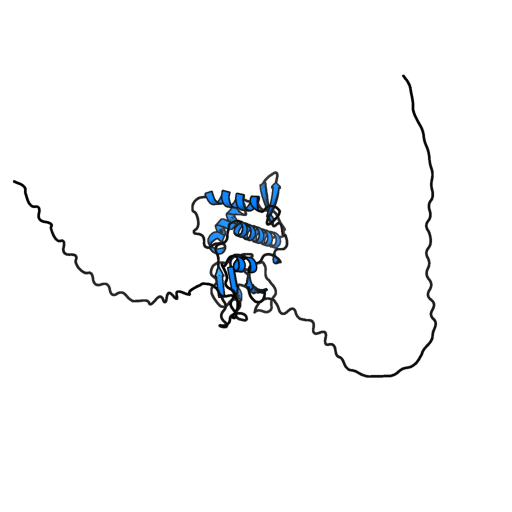3 -0.297 1.00 97.31 88 PRO A N 1
ATOM 661 C CA . PRO A 1 88 ? -3.300 -3.746 0.582 1.00 97.31 88 PRO A CA 1
ATOM 662 C C . PRO A 1 88 ? -1.855 -3.378 0.944 1.00 97.31 88 PRO A C 1
ATOM 664 O O . PRO A 1 88 ? -1.180 -2.642 0.221 1.00 97.31 88 PRO A O 1
ATOM 667 N N . PHE A 1 89 ? -1.376 -3.893 2.078 1.00 97.56 89 PHE A N 1
ATOM 668 C CA . PHE A 1 89 ? -0.007 -3.701 2.589 1.00 97.56 89 PHE A CA 1
ATOM 669 C C . PHE A 1 89 ? 0.412 -2.260 2.915 1.00 97.56 89 PHE A C 1
ATOM 671 O O . PHE A 1 89 ? 1.580 -2.027 3.226 1.00 97.56 89 PHE A O 1
ATOM 678 N N . MET A 1 90 ? -0.505 -1.288 2.899 1.00 95.81 90 MET A N 1
ATOM 679 C CA . MET A 1 90 ? -0.189 0.053 3.389 1.00 95.81 90 MET A CA 1
ATOM 680 C C . MET A 1 90 ? 0.192 0.012 4.880 1.00 95.81 90 MET A C 1
ATOM 682 O O . MET A 1 90 ? -0.348 -0.779 5.650 1.00 95.81 90 MET A O 1
ATOM 686 N N . THR A 1 91 ? 1.112 0.877 5.313 1.00 95.75 91 THR A N 1
ATOM 687 C CA . THR A 1 91 ? 1.585 0.921 6.716 1.00 95.75 91 THR A CA 1
ATOM 688 C C . THR A 1 91 ? 1.529 2.316 7.339 1.00 95.75 91 THR A C 1
ATOM 690 O O . THR A 1 91 ? 1.857 2.500 8.509 1.00 95.75 91 THR A O 1
ATOM 693 N N . ASN A 1 92 ? 1.137 3.321 6.560 1.00 93.69 92 ASN A N 1
ATOM 694 C CA . ASN A 1 92 ? 1.102 4.736 6.919 1.00 93.69 92 ASN A CA 1
ATOM 695 C C . ASN A 1 92 ? -0.262 5.146 7.488 1.00 93.69 92 ASN A C 1
ATOM 697 O O . ASN A 1 92 ? -0.881 6.104 7.030 1.00 93.69 92 ASN A O 1
ATOM 701 N N . TYR A 1 93 ? -0.758 4.424 8.482 1.00 93.56 93 TYR A N 1
ATOM 702 C CA . TYR A 1 93 ? -2.010 4.767 9.147 1.00 93.56 93 TYR A CA 1
ATOM 703 C C . TYR A 1 93 ? -1.949 4.432 10.628 1.00 93.56 93 TYR A C 1
ATOM 705 O O . TYR A 1 93 ? -1.109 3.652 11.061 1.00 93.56 93 TYR A O 1
ATOM 713 N N . LEU A 1 94 ? -2.885 4.991 11.387 1.00 92.62 94 LEU A N 1
ATOM 714 C CA . LEU A 1 94 ? -3.297 4.498 12.691 1.00 92.62 94 LEU A CA 1
ATOM 715 C C . LEU A 1 94 ? -4.724 3.977 12.596 1.00 92.62 94 LEU A C 1
ATOM 717 O O . LEU A 1 94 ? -5.578 4.652 12.021 1.00 92.62 94 LEU A O 1
ATOM 721 N N . PHE A 1 95 ? -4.973 2.818 13.198 1.00 94.75 95 PHE A N 1
ATOM 722 C CA . PHE A 1 95 ? -6.310 2.269 13.344 1.00 94.75 95 PHE A CA 1
ATOM 723 C C . PHE A 1 95 ? -6.557 1.793 14.781 1.00 94.75 95 PHE A C 1
ATOM 725 O O . PHE A 1 95 ? -5.702 1.138 15.379 1.00 94.75 95 PHE A O 1
ATOM 732 N N . ILE A 1 96 ? -7.730 2.121 15.325 1.00 93.69 96 ILE A N 1
ATOM 733 C CA . ILE A 1 96 ? -8.247 1.615 16.600 1.00 93.69 96 ILE A CA 1
ATOM 734 C C . ILE A 1 96 ? -9.619 1.006 16.329 1.00 93.69 96 ILE A C 1
ATOM 736 O O . ILE A 1 96 ? -10.515 1.665 15.801 1.00 93.69 96 ILE A O 1
ATOM 740 N N . CYS A 1 97 ? -9.770 -0.263 16.688 1.00 95.12 97 CYS A N 1
ATOM 741 C CA . CYS A 1 97 ? -10.989 -1.025 16.462 1.00 95.12 97 CYS A CA 1
ATOM 742 C C . CYS A 1 97 ? -12.071 -0.637 17.495 1.00 95.12 97 CYS A C 1
ATOM 744 O O . CYS A 1 97 ? -11.747 -0.200 18.600 1.00 95.12 97 CYS A O 1
ATOM 746 N N . LYS A 1 98 ? -13.355 -0.855 17.182 1.00 94.00 98 LYS A N 1
ATOM 747 C CA . LYS A 1 98 ? -14.497 -0.559 18.071 1.00 94.00 98 LYS A CA 1
ATOM 748 C C . LYS A 1 98 ? -14.363 -1.123 19.491 1.00 94.00 98 LYS A C 1
ATOM 750 O O . LYS A 1 98 ? -14.742 -0.462 20.444 1.00 94.00 98 LYS A O 1
ATOM 755 N N . ASN A 1 99 ? -13.766 -2.310 19.636 1.00 93.56 99 ASN A N 1
ATOM 756 C CA . ASN A 1 99 ? -13.603 -2.980 20.930 1.00 93.56 99 ASN A CA 1
ATOM 757 C C . ASN A 1 99 ? -12.477 -2.367 21.781 1.00 93.56 99 ASN A C 1
ATOM 759 O O . ASN A 1 99 ? -12.437 -2.591 22.984 1.00 93.56 99 ASN A O 1
ATOM 763 N N . CYS A 1 100 ? -11.544 -1.641 21.161 1.00 92.38 100 CYS A N 1
ATOM 764 C CA . CYS A 1 100 ? -10.445 -0.957 21.847 1.00 92.38 100 CYS A CA 1
ATOM 765 C C . CYS A 1 100 ? -10.700 0.545 22.011 1.00 92.38 100 CYS A C 1
ATOM 767 O O . CYS A 1 100 ? -9.946 1.220 22.705 1.00 92.38 100 CYS A O 1
ATOM 769 N N . SER A 1 101 ? -11.714 1.080 21.334 1.00 90.12 101 SER A N 1
ATOM 770 C CA . SER A 1 101 ? -12.061 2.490 21.403 1.00 90.12 101 SER A CA 1
ATOM 771 C C . SER A 1 101 ? -12.921 2.775 22.637 1.00 90.12 101 SER A C 1
ATOM 773 O O . SER A 1 101 ? -13.951 2.120 22.804 1.00 90.12 101 SER A O 1
ATOM 775 N N . PRO A 1 102 ? -12.584 3.781 23.466 1.00 86.19 102 PRO A N 1
ATOM 776 C CA . PRO A 1 102 ? -13.390 4.149 24.635 1.00 86.19 102 PRO A CA 1
ATOM 777 C C . PRO A 1 102 ? -14.826 4.569 24.297 1.00 86.19 102 PRO A C 1
ATOM 779 O O . PRO A 1 102 ? -15.716 4.458 25.132 1.00 86.19 102 PRO A O 1
ATOM 782 N N . THR A 1 103 ? -15.060 5.059 23.076 1.00 88.56 103 THR A N 1
ATOM 783 C CA . THR A 1 103 ? -16.386 5.493 22.607 1.00 88.56 103 THR A CA 1
ATOM 784 C C . THR A 1 103 ? -17.177 4.372 21.936 1.00 88.56 103 THR A C 1
ATOM 786 O O . THR A 1 103 ? -18.311 4.594 21.520 1.00 88.56 103 THR A O 1
ATOM 789 N N . GLY A 1 104 ? -16.579 3.187 21.759 1.00 89.69 104 GLY A N 1
ATOM 790 C CA . GLY A 1 104 ? -17.146 2.112 20.943 1.00 89.69 104 GLY A CA 1
ATOM 791 C C . GLY A 1 104 ? -17.129 2.396 19.435 1.00 89.69 104 GLY A C 1
ATOM 792 O O . GLY A 1 104 ? -17.663 1.600 18.665 1.00 89.69 104 GLY A O 1
ATOM 793 N N . LEU A 1 105 ? -16.518 3.504 18.995 1.00 89.56 105 LEU A N 1
ATOM 794 C CA . LEU A 1 105 ? -16.409 3.883 17.585 1.00 89.56 105 LEU A CA 1
ATOM 795 C C . LEU A 1 105 ? -14.994 3.656 17.060 1.00 89.56 105 LEU A C 1
ATOM 797 O O . LEU A 1 105 ? -14.007 4.010 17.703 1.00 89.56 105 LEU A O 1
ATOM 801 N N . GLU A 1 106 ? -14.891 3.092 15.865 1.00 92.94 106 GLU A N 1
ATOM 802 C CA . GLU A 1 106 ? -13.617 2.891 15.178 1.00 92.94 106 GLU A CA 1
ATOM 803 C C . GLU A 1 106 ? -12.930 4.233 14.878 1.00 92.94 106 GLU A C 1
ATOM 805 O O . GLU A 1 106 ? -13.577 5.249 14.626 1.00 92.94 106 GLU A O 1
ATOM 810 N N . THR A 1 107 ? -11.598 4.250 14.905 1.00 91.38 107 THR A N 1
ATOM 811 C CA . THR A 1 107 ? -10.797 5.434 14.565 1.00 91.38 107 THR A CA 1
ATOM 812 C C . THR A 1 107 ? -9.758 5.064 13.524 1.00 91.38 107 THR A C 1
ATOM 814 O O . THR A 1 107 ? -8.988 4.129 13.725 1.00 91.38 107 THR A O 1
ATOM 817 N N . PHE A 1 108 ? -9.680 5.840 12.445 1.00 92.56 108 PHE A N 1
ATOM 818 C CA . PHE A 1 108 ? -8.676 5.691 11.394 1.00 92.56 108 PHE A CA 1
ATOM 819 C C . PHE A 1 108 ? -8.085 7.044 11.066 1.00 92.56 108 PHE A C 1
ATOM 821 O O . PHE A 1 108 ? -8.801 8.027 10.871 1.00 92.56 108 PHE A O 1
ATOM 828 N N . LYS A 1 109 ? -6.765 7.070 10.950 1.00 90.00 109 LYS A N 1
ATOM 829 C CA . LYS A 1 109 ? -6.034 8.232 10.477 1.00 90.00 109 LYS A CA 1
ATOM 830 C C . LYS A 1 109 ? -4.962 7.774 9.509 1.00 90.00 109 LYS A C 1
ATOM 832 O O . LYS A 1 109 ? -4.021 7.097 9.913 1.00 90.00 109 LYS A O 1
ATOM 837 N N . LYS A 1 110 ? -5.071 8.192 8.250 1.00 89.81 110 LYS A N 1
ATOM 838 C CA . LYS A 1 110 ? -3.995 8.040 7.271 1.00 89.81 110 LYS A CA 1
ATOM 839 C C . LYS A 1 110 ? -2.934 9.117 7.509 1.00 89.81 110 LYS A C 1
ATOM 841 O O . LYS A 1 110 ? -3.256 10.294 7.658 1.00 89.81 110 LYS A O 1
ATOM 846 N N . ASN A 1 111 ? -1.676 8.708 7.533 1.00 88.88 111 ASN A N 1
ATOM 847 C CA . ASN A 1 111 ? -0.517 9.584 7.610 1.00 88.88 111 ASN A CA 1
ATOM 848 C C . ASN A 1 111 ? 0.162 9.679 6.243 1.00 88.88 111 ASN A C 1
ATOM 850 O O . ASN A 1 111 ? -0.054 8.858 5.351 1.00 88.88 111 ASN A O 1
ATOM 854 N N . GLN A 1 112 ? 1.017 10.680 6.077 1.00 89.00 112 GLN A N 1
ATOM 855 C CA . GLN A 1 112 ? 1.816 10.808 4.868 1.00 89.00 112 GLN A CA 1
ATOM 856 C C . GLN A 1 112 ? 2.829 9.655 4.779 1.00 89.00 112 GLN A C 1
ATOM 858 O O . GLN A 1 112 ? 3.628 9.464 5.695 1.00 89.00 112 GLN A O 1
ATOM 863 N N . ALA A 1 113 ? 2.810 8.905 3.674 1.00 91.69 113 ALA A N 1
ATOM 864 C CA . ALA A 1 113 ? 3.802 7.866 3.413 1.00 91.69 113 ALA A CA 1
ATOM 865 C C . ALA A 1 113 ? 5.090 8.487 2.839 1.00 91.69 113 ALA A C 1
ATOM 867 O O . ALA A 1 113 ? 5.013 9.205 1.833 1.00 91.69 113 ALA A O 1
ATOM 868 N N . PRO A 1 114 ? 6.273 8.214 3.417 1.00 93.38 114 PRO A N 1
ATOM 869 C CA . PRO A 1 114 ? 7.542 8.484 2.761 1.00 93.38 114 PRO A CA 1
ATOM 870 C C . PRO A 1 114 ? 7.775 7.484 1.615 1.00 93.38 114 PRO A C 1
ATOM 872 O O . PRO A 1 114 ? 7.219 6.384 1.600 1.00 93.38 114 PRO A O 1
ATOM 875 N N . PHE A 1 115 ? 8.645 7.843 0.667 1.00 95.19 115 PHE A N 1
ATOM 876 C CA . PHE A 1 115 ? 8.916 7.020 -0.518 1.00 95.19 115 PHE A CA 1
ATOM 877 C C . PHE A 1 115 ? 9.318 5.563 -0.223 1.00 95.19 115 PHE A C 1
ATOM 879 O O . PHE A 1 115 ? 8.790 4.700 -0.920 1.00 95.19 115 PHE A O 1
ATOM 886 N N . PRO A 1 116 ? 10.145 5.235 0.794 1.00 96.50 116 PRO A N 1
ATOM 887 C CA . PRO A 1 116 ? 10.424 3.837 1.131 1.00 96.50 116 PRO A CA 1
ATOM 888 C C . PRO A 1 116 ? 9.157 3.029 1.451 1.00 96.50 116 PRO A C 1
ATOM 890 O O . PRO A 1 116 ? 8.998 1.917 0.960 1.00 96.50 116 PRO A O 1
ATOM 893 N N . GLN A 1 117 ? 8.194 3.599 2.187 1.00 95.94 117 GLN A N 1
ATOM 894 C CA . GLN A 1 117 ? 6.925 2.914 2.471 1.00 95.94 117 GLN A CA 1
ATOM 895 C C . GLN A 1 117 ? 6.057 2.754 1.218 1.00 95.94 117 GLN 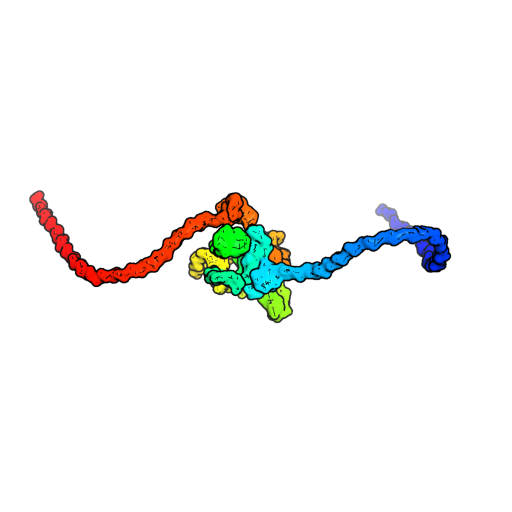A C 1
ATOM 897 O O . GLN A 1 117 ? 5.423 1.715 1.043 1.00 95.94 117 GLN A O 1
ATOM 902 N N . MET A 1 118 ? 6.049 3.753 0.329 1.00 97.19 118 MET A N 1
ATOM 903 C CA . MET A 1 118 ? 5.348 3.651 -0.957 1.00 97.19 118 MET A CA 1
ATOM 904 C C . MET A 1 118 ? 5.953 2.543 -1.830 1.00 97.19 118 MET A C 1
ATOM 906 O O . MET A 1 118 ? 5.214 1.742 -2.393 1.00 97.19 118 MET A O 1
ATOM 910 N N . CYS A 1 119 ? 7.286 2.447 -1.887 1.00 98.19 119 CYS A N 1
ATOM 911 C CA . CYS A 1 119 ? 7.992 1.393 -2.619 1.00 98.19 119 CYS A CA 1
ATOM 912 C C . CYS A 1 119 ? 7.708 0.008 -2.030 1.00 98.19 119 CYS A C 1
ATOM 914 O O . CYS A 1 119 ? 7.393 -0.915 -2.774 1.00 98.19 119 CYS A O 1
ATOM 916 N N . LEU A 1 120 ? 7.751 -0.126 -0.699 1.00 98.06 120 LEU A N 1
ATOM 917 C CA . LEU A 1 120 ? 7.403 -1.367 -0.005 1.00 98.06 120 LEU A CA 1
ATOM 918 C C . LEU A 1 120 ? 5.976 -1.805 -0.340 1.00 98.06 120 LEU A C 1
ATOM 920 O O . LEU A 1 120 ? 5.764 -2.951 -0.724 1.00 98.06 120 LEU A O 1
ATOM 924 N N . THR A 1 121 ? 5.015 -0.882 -0.249 1.00 98.06 121 THR A N 1
ATOM 925 C CA . THR A 1 121 ? 3.605 -1.153 -0.568 1.00 98.06 121 THR A CA 1
ATOM 926 C C . THR A 1 121 ? 3.453 -1.593 -2.025 1.00 98.06 121 THR A C 1
ATOM 928 O O . THR A 1 121 ? 2.765 -2.573 -2.300 1.00 98.06 121 THR A O 1
ATOM 931 N N . ALA A 1 122 ? 4.118 -0.909 -2.960 1.00 98.56 122 ALA A N 1
ATOM 932 C CA . ALA A 1 122 ? 4.065 -1.244 -4.379 1.00 98.56 122 ALA A CA 1
ATOM 933 C C . ALA A 1 122 ? 4.621 -2.646 -4.663 1.00 98.56 122 ALA A C 1
ATOM 935 O O . ALA A 1 122 ? 3.926 -3.472 -5.246 1.00 98.56 122 ALA A O 1
ATOM 936 N N . ILE A 1 123 ? 5.835 -2.950 -4.192 1.00 98.62 123 ILE A N 1
ATOM 937 C CA . ILE A 1 123 ? 6.471 -4.257 -4.412 1.00 98.62 123 ILE A CA 1
ATOM 938 C C . ILE A 1 123 ? 5.667 -5.380 -3.738 1.00 98.62 123 ILE A C 1
ATOM 940 O O . ILE A 1 123 ? 5.512 -6.450 -4.321 1.00 98.62 123 ILE A O 1
ATOM 944 N N . ALA A 1 124 ? 5.114 -5.146 -2.542 1.00 98.44 124 ALA A N 1
ATOM 945 C CA . ALA A 1 124 ? 4.274 -6.124 -1.850 1.00 98.44 124 ALA A CA 1
ATOM 946 C C . ALA A 1 124 ? 3.022 -6.493 -2.659 1.00 98.44 124 ALA A C 1
ATOM 948 O O . ALA A 1 124 ? 2.719 -7.675 -2.815 1.00 98.44 124 ALA A O 1
ATOM 949 N N . ASN A 1 125 ? 2.331 -5.495 -3.219 1.00 98.38 125 ASN A N 1
ATOM 950 C CA . ASN A 1 125 ? 1.163 -5.732 -4.066 1.00 98.38 125 ASN A CA 1
ATOM 951 C C . ASN A 1 125 ? 1.542 -6.408 -5.387 1.00 98.38 125 ASN A C 1
ATOM 953 O O . ASN A 1 125 ? 0.918 -7.400 -5.748 1.00 98.38 125 ASN A O 1
ATOM 957 N N . LEU A 1 126 ? 2.605 -5.951 -6.058 1.00 98.31 126 LEU A N 1
ATOM 958 C CA . LEU A 1 126 ? 3.107 -6.583 -7.283 1.00 98.31 126 LEU A CA 1
ATOM 959 C C . LEU A 1 126 ? 3.473 -8.058 -7.054 1.00 98.31 126 LEU A C 1
ATOM 961 O O . LEU A 1 126 ? 3.156 -8.914 -7.879 1.00 98.31 126 LEU A O 1
ATOM 965 N N . LYS A 1 127 ? 4.088 -8.378 -5.910 1.00 98.00 127 LYS A N 1
ATOM 966 C CA . LYS A 1 127 ? 4.370 -9.756 -5.491 1.00 98.00 127 LYS A CA 1
ATOM 967 C C .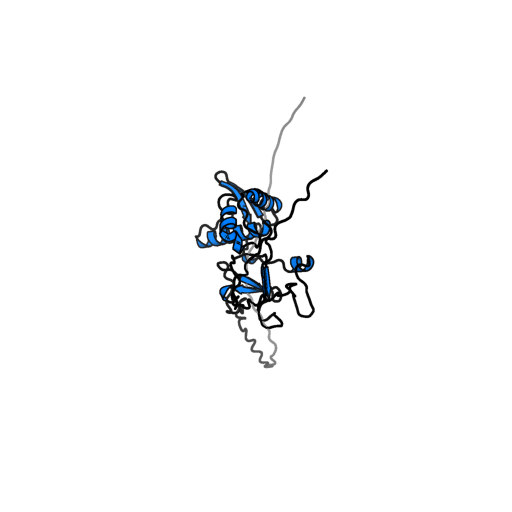 LYS A 1 127 ? 3.100 -10.552 -5.217 1.00 98.00 127 LYS A C 1
ATOM 969 O O . LYS A 1 127 ? 2.989 -11.682 -5.679 1.00 98.00 127 LYS A O 1
ATOM 974 N N . GLN A 1 128 ? 2.140 -9.992 -4.490 1.00 97.56 128 GLN A N 1
ATOM 975 C CA . GLN A 1 128 ? 0.879 -10.686 -4.234 1.00 97.56 128 GLN A CA 1
ATOM 976 C C . GLN A 1 128 ? 0.127 -10.976 -5.540 1.00 97.56 128 GLN A C 1
ATOM 978 O O . GLN A 1 128 ? -0.400 -12.072 -5.726 1.00 97.56 128 GLN A O 1
ATOM 983 N N . ASP A 1 129 ? 0.118 -10.027 -6.474 1.00 97.00 129 ASP A N 1
ATOM 984 C CA . ASP A 1 129 ? -0.501 -10.205 -7.783 1.00 97.00 129 ASP A CA 1
ATOM 985 C C . ASP A 1 129 ? 0.253 -11.228 -8.640 1.00 97.00 129 ASP A C 1
ATOM 987 O O . ASP A 1 129 ? -0.381 -12.056 -9.296 1.00 97.00 129 ASP A O 1
ATOM 991 N N . SER A 1 130 ? 1.589 -11.260 -8.570 1.00 96.88 130 SER A N 1
ATOM 992 C CA . SER A 1 130 ? 2.401 -12.266 -9.266 1.00 96.88 130 SER A CA 1
ATOM 993 C C . SER A 1 130 ? 2.088 -13.695 -8.797 1.00 96.88 130 SER A C 1
ATOM 995 O O . SER A 1 130 ? 2.065 -14.616 -9.621 1.00 96.88 130 SER A O 1
ATOM 997 N N . VAL A 1 131 ? 1.808 -13.872 -7.499 1.00 95.44 131 VAL A N 1
ATOM 998 C CA . VAL A 1 131 ? 1.372 -15.140 -6.894 1.00 95.44 131 VAL A CA 1
ATOM 999 C C . VAL A 1 131 ? -0.027 -15.518 -7.378 1.00 95.44 131 VAL A C 1
ATOM 1001 O O . VAL A 1 131 ? -0.227 -16.657 -7.793 1.00 95.44 131 VAL A O 1
ATOM 1004 N N . LYS A 1 132 ? -0.981 -14.573 -7.403 1.00 93.50 132 LYS A N 1
ATOM 1005 C CA . LYS A 1 132 ? -2.353 -14.826 -7.893 1.00 93.50 132 LYS A CA 1
ATOM 1006 C C . LYS A 1 132 ? -2.380 -15.345 -9.328 1.00 93.50 132 LYS A C 1
ATOM 1008 O O . LYS A 1 132 ? -3.176 -16.223 -9.640 1.00 93.50 132 LYS A O 1
ATOM 1013 N N . VAL A 1 133 ? -1.527 -14.795 -10.193 1.00 95.19 133 VAL A N 1
ATOM 1014 C CA . VAL A 1 133 ? -1.441 -15.203 -11.606 1.00 95.19 133 VAL A CA 1
ATOM 1015 C C . VAL A 1 133 ? -0.509 -16.402 -11.832 1.00 95.19 133 VAL A C 1
ATOM 1017 O O . VAL A 1 133 ? -0.293 -16.798 -12.972 1.00 95.19 133 VAL A O 1
ATOM 1020 N N . GLY A 1 134 ? 0.067 -16.974 -10.768 1.00 95.75 134 GLY A N 1
ATOM 1021 C CA . GLY A 1 134 ? 0.903 -18.180 -10.816 1.00 95.75 134 GLY A CA 1
ATOM 1022 C C . GLY A 1 134 ? 2.362 -17.965 -11.239 1.00 95.75 134 GLY A C 1
ATOM 1023 O O . GLY A 1 134 ? 3.133 -18.918 -11.251 1.00 95.75 134 GLY A O 1
ATOM 1024 N N . SER A 1 135 ? 2.772 -16.733 -11.551 1.00 95.69 135 SER A N 1
ATOM 1025 C CA . SER A 1 135 ? 4.156 -16.420 -11.952 1.00 95.69 135 SER A CA 1
ATOM 1026 C C . SER A 1 135 ? 5.150 -16.403 -10.783 1.00 95.69 135 SER A C 1
ATOM 1028 O O . SER A 1 135 ? 6.347 -16.567 -11.002 1.00 95.69 135 SER A O 1
ATOM 1030 N N . ASN A 1 136 ? 4.660 -16.182 -9.556 1.00 94.62 136 ASN A N 1
ATOM 1031 C CA . ASN A 1 136 ? 5.431 -16.166 -8.306 1.00 94.62 136 ASN A CA 1
ATOM 1032 C C . ASN A 1 136 ? 6.726 -15.324 -8.366 1.00 94.62 136 ASN A C 1
ATOM 1034 O O . ASN A 1 136 ? 7.774 -15.695 -7.841 1.00 94.62 136 ASN A O 1
ATOM 1038 N N . ARG A 1 137 ? 6.661 -14.171 -9.036 1.00 95.75 137 ARG A N 1
ATOM 1039 C CA . ARG A 1 137 ? 7.789 -13.240 -9.166 1.00 95.75 137 ARG A CA 1
ATOM 1040 C C . ARG A 1 137 ? 8.091 -12.549 -7.838 1.00 95.75 137 ARG A C 1
ATOM 1042 O O . ARG A 1 137 ? 7.176 -12.171 -7.101 1.00 95.75 137 ARG A O 1
ATOM 1049 N N . HIS A 1 138 ? 9.374 -12.316 -7.571 1.00 96.25 138 HIS A N 1
ATOM 1050 C CA . HIS A 1 138 ? 9.849 -11.612 -6.370 1.00 96.25 138 HIS A CA 1
ATOM 1051 C C . HIS A 1 138 ? 10.648 -10.337 -6.669 1.00 96.25 138 HIS A C 1
ATOM 1053 O O . HIS A 1 138 ? 10.950 -9.584 -5.744 1.00 96.25 138 HIS A O 1
ATOM 1059 N N . LEU A 1 139 ? 10.939 -10.085 -7.946 1.00 97.62 139 LEU A N 1
ATOM 1060 C CA . LEU A 1 139 ? 11.711 -8.951 -8.433 1.00 97.62 139 LEU A CA 1
ATOM 1061 C C . LEU A 1 139 ? 10.925 -8.204 -9.513 1.00 97.62 139 LEU A C 1
ATOM 1063 O O . LEU A 1 139 ? 10.312 -8.816 -10.399 1.00 97.62 139 LEU A O 1
ATOM 1067 N N . PHE A 1 140 ? 10.962 -6.877 -9.432 1.00 98.00 140 PHE A N 1
ATOM 1068 C CA . PHE A 1 140 ? 10.163 -5.975 -10.253 1.00 98.00 140 PHE A CA 1
ATOM 1069 C C . PHE A 1 140 ? 10.996 -4.797 -10.745 1.00 98.00 140 PHE A C 1
ATOM 1071 O O . PHE A 1 140 ? 11.821 -4.245 -10.013 1.00 98.00 140 PHE A O 1
ATOM 1078 N N . SER A 1 141 ? 10.755 -4.392 -11.988 1.00 97.62 141 SER A N 1
ATOM 1079 C CA . SER A 1 141 ? 11.456 -3.266 -12.598 1.00 97.62 141 SER A CA 1
ATOM 1080 C C . SER A 1 141 ? 10.983 -1.950 -11.987 1.00 97.62 141 SER A C 1
ATOM 1082 O O . SER A 1 141 ? 9.778 -1.676 -11.908 1.00 97.62 141 SER A O 1
ATOM 1084 N N . LYS A 1 142 ? 11.931 -1.084 -11.608 1.00 95.44 142 LYS A N 1
ATOM 1085 C CA . LYS A 1 142 ? 11.611 0.257 -11.092 1.00 95.44 142 LYS A CA 1
ATOM 1086 C C . LYS A 1 142 ? 10.751 1.047 -12.082 1.00 95.44 142 LYS A C 1
ATOM 1088 O O . LYS A 1 142 ? 9.709 1.573 -11.696 1.00 95.44 142 LYS A O 1
ATOM 1093 N N . ASP A 1 143 ? 11.194 1.137 -13.334 1.00 94.62 143 ASP A N 1
ATOM 1094 C CA . ASP A 1 143 ? 10.589 2.031 -14.328 1.00 94.62 143 ASP A CA 1
ATOM 1095 C C . ASP A 1 143 ? 9.350 1.428 -14.999 1.00 94.62 143 ASP A C 1
ATOM 1097 O O . ASP A 1 143 ? 8.445 2.168 -15.378 1.00 94.62 143 ASP A O 1
ATOM 1101 N N . ARG A 1 144 ? 9.274 0.095 -15.119 1.00 96.75 144 ARG A N 1
ATOM 1102 C CA . ARG A 1 144 ? 8.150 -0.575 -15.796 1.00 96.75 144 ARG A CA 1
ATOM 1103 C C . ARG A 1 144 ? 7.020 -1.000 -14.863 1.00 96.75 144 ARG A C 1
ATOM 1105 O O . ARG A 1 144 ? 5.911 -1.202 -15.342 1.00 96.75 144 ARG A O 1
ATOM 1112 N N . GLU A 1 145 ? 7.279 -1.148 -13.563 1.00 98.00 145 GLU A N 1
ATOM 1113 C CA . GLU A 1 145 ? 6.302 -1.736 -12.635 1.00 98.00 145 GLU A CA 1
ATOM 1114 C C . GLU A 1 145 ? 6.129 -0.910 -11.359 1.00 98.00 145 GLU A C 1
ATOM 1116 O O . GLU A 1 145 ? 5.018 -0.477 -11.061 1.00 98.00 145 GLU A O 1
ATOM 1121 N N . ILE A 1 146 ? 7.212 -0.622 -10.628 1.00 97.88 146 ILE A N 1
ATOM 1122 C CA . ILE A 1 146 ? 7.117 0.051 -9.319 1.00 97.88 146 ILE A CA 1
ATOM 1123 C C . ILE A 1 146 ? 6.606 1.490 -9.469 1.00 97.88 146 ILE A C 1
ATOM 1125 O O . ILE A 1 146 ? 5.669 1.886 -8.777 1.00 97.88 146 ILE A O 1
ATOM 1129 N N . ILE A 1 147 ? 7.199 2.281 -10.368 1.00 96.44 147 ILE A N 1
ATOM 1130 C CA . ILE A 1 147 ? 6.771 3.663 -10.625 1.00 96.44 147 ILE A CA 1
ATOM 1131 C C . ILE A 1 147 ? 5.337 3.714 -11.179 1.00 96.44 147 ILE A C 1
ATOM 1133 O O . ILE A 1 147 ? 4.539 4.465 -10.614 1.00 96.44 147 ILE A O 1
ATOM 1137 N N . PRO A 1 148 ? 4.963 2.925 -12.208 1.00 97.06 148 PRO A N 1
ATOM 1138 C CA . PRO A 1 148 ? 3.582 2.874 -12.689 1.00 97.06 148 PRO A CA 1
ATOM 1139 C C . PRO A 1 148 ? 2.567 2.483 -11.613 1.00 97.06 148 PRO A C 1
ATOM 1141 O O . PRO A 1 148 ? 1.533 3.139 -11.498 1.00 97.06 148 PRO A O 1
ATOM 1144 N N . TYR A 1 149 ? 2.877 1.489 -10.771 1.00 98.12 149 TYR A N 1
ATOM 1145 C CA . TYR A 1 149 ? 2.020 1.131 -9.638 1.00 98.12 149 TYR A CA 1
ATOM 1146 C C . TYR A 1 149 ? 1.854 2.318 -8.683 1.00 98.12 149 TYR A C 1
ATOM 1148 O O . TYR A 1 149 ? 0.740 2.648 -8.266 1.00 98.12 149 TYR A O 1
ATOM 1156 N N . ILE A 1 150 ? 2.962 2.994 -8.352 1.00 96.94 150 ILE A N 1
ATOM 1157 C CA . ILE A 1 150 ? 2.926 4.151 -7.460 1.00 96.94 150 ILE A CA 1
ATOM 1158 C C . ILE A 1 150 ? 2.051 5.274 -8.031 1.00 96.94 150 ILE A C 1
ATOM 1160 O O . ILE A 1 150 ? 1.273 5.888 -7.300 1.00 96.94 150 ILE A O 1
ATOM 1164 N N . ASP A 1 151 ? 2.182 5.544 -9.326 1.00 95.19 151 ASP A N 1
ATOM 1165 C CA . ASP A 1 151 ? 1.435 6.598 -10.005 1.00 95.19 151 ASP A CA 1
ATOM 1166 C C . ASP A 1 151 ? -0.067 6.280 -10.085 1.00 95.19 151 ASP A C 1
ATOM 1168 O O . ASP A 1 151 ? -0.895 7.139 -9.772 1.00 95.19 151 ASP A O 1
ATOM 1172 N N . GLN A 1 152 ? -0.419 5.030 -10.405 1.00 96.12 152 GLN A N 1
ATOM 1173 C CA . GLN A 1 152 ? -1.804 4.559 -10.472 1.00 96.12 152 GLN A CA 1
ATOM 1174 C C . GLN A 1 152 ? -2.526 4.669 -9.121 1.00 96.12 152 GLN A C 1
ATOM 1176 O O . GLN A 1 152 ? -3.683 5.091 -9.067 1.00 96.12 152 GLN A O 1
ATOM 1181 N N . TYR A 1 153 ? -1.852 4.311 -8.025 1.00 96.19 153 TYR A N 1
ATOM 1182 C CA . TYR A 1 153 ? -2.454 4.257 -6.688 1.00 96.19 153 TYR A CA 1
ATOM 1183 C C . TYR A 1 153 ? -2.061 5.433 -5.782 1.00 96.19 153 TYR A C 1
ATOM 1185 O O . TYR A 1 153 ? -2.216 5.351 -4.560 1.00 96.19 153 TYR A O 1
ATOM 1193 N N . TRP A 1 154 ? -1.572 6.538 -6.356 1.00 93.75 154 TRP A N 1
ATOM 1194 C CA . TRP A 1 154 ? -0.999 7.668 -5.614 1.00 93.75 154 TRP A CA 1
ATOM 1195 C C . TRP A 1 154 ? -1.885 8.150 -4.451 1.00 93.75 154 TRP A C 1
ATOM 1197 O O . TRP A 1 154 ? -1.444 8.191 -3.303 1.00 93.75 154 TRP A O 1
ATOM 1207 N N . GLU A 1 155 ? -3.160 8.442 -4.728 1.00 92.06 155 GLU A N 1
ATOM 1208 C CA . GLU A 1 155 ? -4.129 8.947 -3.738 1.00 92.06 155 GLU A CA 1
ATOM 1209 C C . GLU A 1 155 ? -4.488 7.922 -2.649 1.00 92.06 155 GLU A C 1
ATOM 1211 O O . GLU A 1 155 ? -4.909 8.281 -1.545 1.00 92.06 155 GLU A O 1
ATOM 1216 N N . ALA A 1 156 ? -4.337 6.630 -2.947 1.00 92.69 156 ALA A N 1
ATOM 1217 C CA . ALA A 1 156 ? -4.579 5.573 -1.978 1.00 92.69 156 ALA A CA 1
ATOM 1218 C C . ALA A 1 156 ? -3.391 5.422 -1.014 1.00 92.69 156 ALA A C 1
ATOM 1220 O O . ALA A 1 156 ? -3.599 5.269 0.193 1.00 92.69 156 ALA A O 1
ATOM 1221 N N . MET A 1 157 ? -2.158 5.534 -1.521 1.00 91.12 157 MET A N 1
ATOM 1222 C CA . MET A 1 157 ? -0.937 5.328 -0.734 1.00 91.12 157 MET A CA 1
ATOM 1223 C C . MET A 1 157 ? -0.509 6.545 0.082 1.00 91.12 157 MET A C 1
ATOM 1225 O O . MET A 1 157 ? 0.016 6.379 1.181 1.00 91.12 157 MET A O 1
ATOM 1229 N N . THR A 1 158 ? -0.691 7.766 -0.424 1.00 89.81 158 THR A N 1
ATOM 1230 C CA . THR A 1 158 ? -0.156 8.964 0.233 1.00 89.81 158 THR A CA 1
ATOM 1231 C C . THR A 1 158 ? -1.120 10.140 0.200 1.00 89.81 158 THR A C 1
ATOM 1233 O O . THR A 1 158 ? -1.977 10.258 -0.668 1.00 89.81 158 THR A O 1
ATOM 1236 N N . THR A 1 159 ? -0.964 11.033 1.174 1.00 87.31 159 THR A N 1
ATOM 1237 C CA . THR A 1 159 ? -1.697 12.302 1.262 1.00 87.31 159 THR A CA 1
ATOM 1238 C C . THR A 1 159 ? -0.969 13.449 0.557 1.00 87.31 159 THR A C 1
ATOM 1240 O O . THR A 1 159 ? -1.462 14.575 0.546 1.00 87.31 159 THR A O 1
ATOM 1243 N N . MET A 1 160 ? 0.216 13.198 -0.016 1.00 87.38 160 MET A N 1
ATOM 1244 C CA . MET A 1 160 ? 0.945 14.207 -0.785 1.00 87.38 160 MET A CA 1
ATOM 1245 C C . MET A 1 160 ? 0.163 14.593 -2.048 1.00 87.38 160 MET A C 1
ATOM 1247 O O . MET A 1 160 ? -0.312 13.701 -2.753 1.00 87.38 160 MET A O 1
ATOM 1251 N N . PRO A 1 161 ? 0.101 15.886 -2.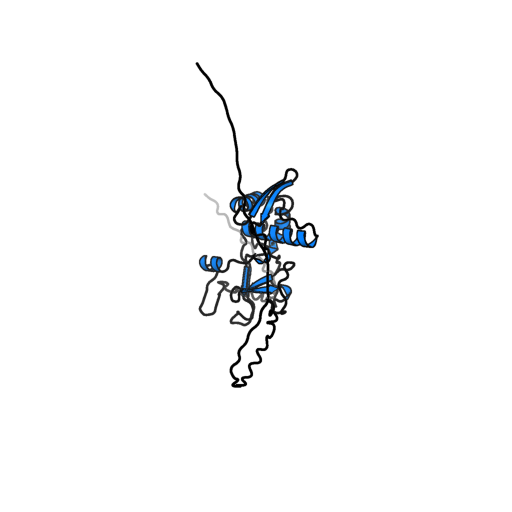411 1.00 86.81 161 PRO A N 1
ATOM 1252 C CA . PRO A 1 161 ? -0.413 16.293 -3.712 1.00 86.81 161 PRO A CA 1
ATOM 1253 C C . PRO A 1 161 ? 0.358 15.602 -4.840 1.00 86.81 161 PRO A C 1
ATOM 1255 O O . PRO A 1 161 ? 1.589 15.485 -4.781 1.00 86.81 161 PRO A O 1
ATOM 1258 N N . ARG A 1 162 ? -0.362 15.146 -5.869 1.00 84.50 162 ARG A N 1
ATOM 1259 C CA . ARG A 1 162 ? 0.261 14.507 -7.029 1.00 84.50 162 ARG A CA 1
ATOM 1260 C C . ARG A 1 162 ? 1.150 15.512 -7.752 1.00 84.50 162 ARG A C 1
ATOM 1262 O O . ARG A 1 162 ? 0.739 16.634 -8.046 1.00 84.50 162 ARG A O 1
ATOM 1269 N N . ARG A 1 163 ? 2.385 15.105 -8.033 1.00 79.69 163 ARG A N 1
ATOM 1270 C CA . ARG A 1 163 ? 3.340 15.920 -8.787 1.00 79.69 163 ARG A CA 1
ATOM 1271 C C . ARG A 1 163 ? 3.163 15.637 -10.273 1.00 79.69 163 ARG A C 1
ATOM 1273 O O . ARG A 1 163 ? 3.163 14.482 -10.676 1.00 79.69 163 ARG A O 1
ATOM 1280 N N . VAL A 1 164 ? 3.050 16.696 -11.072 1.00 82.69 164 VAL A N 1
ATOM 1281 C CA . VAL A 1 164 ? 2.940 16.597 -12.539 1.00 82.69 164 VAL A CA 1
ATOM 1282 C C . VAL A 1 164 ? 4.288 16.234 -13.175 1.00 82.69 164 VAL A C 1
ATOM 1284 O O . VAL A 1 164 ? 4.342 15.633 -14.241 1.00 82.69 164 VAL A O 1
ATOM 1287 N N . THR A 1 165 ? 5.397 16.579 -12.518 1.00 87.00 165 THR A N 1
ATOM 1288 C CA . THR A 1 165 ? 6.748 16.325 -13.024 1.00 87.00 165 THR A CA 1
ATOM 1289 C C . THR A 1 165 ? 7.257 14.945 -12.614 1.00 87.00 165 THR A C 1
ATOM 1291 O O . THR A 1 165 ? 6.985 14.473 -11.514 1.00 87.00 165 THR A O 1
ATOM 1294 N N . GLN A 1 166 ? 8.079 14.321 -13.462 1.00 89.19 166 GLN A N 1
ATOM 1295 C CA . GLN A 1 166 ? 8.686 13.005 -13.202 1.00 89.19 166 GLN A CA 1
ATOM 1296 C C . GLN A 1 166 ? 9.892 13.051 -12.243 1.00 89.19 166 GLN A C 1
ATOM 1298 O O . GLN A 1 166 ? 10.533 12.036 -11.985 1.00 89.19 166 GLN A O 1
ATOM 1303 N N . SER A 1 167 ? 10.215 14.208 -11.653 1.00 88.25 167 SER A N 1
ATOM 1304 C CA . SER A 1 167 ? 11.388 14.358 -10.773 1.00 88.25 167 SER A CA 1
ATOM 1305 C C . SER A 1 167 ? 11.336 13.479 -9.516 1.00 88.25 167 SER A C 1
ATOM 1307 O O . SER A 1 167 ? 12.367 13.200 -8.900 1.00 88.25 167 SER A O 1
ATOM 1309 N N . TRP A 1 168 ? 10.151 12.990 -9.139 1.00 91.69 168 TRP A N 1
ATOM 1310 C CA . TRP A 1 168 ? 9.994 12.047 -8.036 1.00 91.69 168 TRP A CA 1
ATOM 1311 C C . TRP A 1 168 ? 10.496 10.632 -8.357 1.00 91.69 168 TRP A C 1
ATOM 1313 O O . TRP A 1 168 ? 10.801 9.896 -7.419 1.00 91.69 168 TRP A O 1
ATOM 1323 N N . TYR A 1 169 ? 10.683 10.271 -9.633 1.00 94.69 169 TYR A N 1
ATOM 1324 C CA . TYR A 1 169 ? 11.233 8.968 -10.037 1.00 94.69 169 TYR A CA 1
ATOM 1325 C C . TYR A 1 169 ? 12.657 8.786 -9.489 1.00 94.69 169 TYR A C 1
ATOM 1327 O O . TYR A 1 169 ? 13.010 7.730 -8.964 1.00 94.69 169 TYR A O 1
ATOM 1335 N N . ALA A 1 170 ? 13.456 9.858 -9.495 1.00 94.44 170 ALA A N 1
ATOM 1336 C CA . ALA A 1 170 ? 14.780 9.862 -8.877 1.00 94.44 170 ALA A CA 1
ATOM 1337 C C . ALA A 1 170 ? 14.716 9.697 -7.346 1.00 94.44 170 ALA A C 1
ATOM 1339 O O . ALA A 1 170 ? 15.638 9.158 -6.736 1.00 94.44 170 ALA A O 1
ATOM 1340 N N . THR A 1 171 ? 13.635 10.150 -6.702 1.00 94.75 171 THR A N 1
ATOM 1341 C CA . THR A 1 171 ? 13.426 9.950 -5.259 1.00 94.75 171 THR A CA 1
ATOM 1342 C C . THR A 1 171 ? 13.045 8.509 -4.939 1.00 94.75 171 THR A C 1
ATOM 1344 O O . THR A 1 171 ? 13.541 7.981 -3.948 1.00 94.75 171 THR A O 1
ATOM 1347 N N . VAL A 1 172 ? 12.247 7.854 -5.790 1.00 96.06 172 VAL A N 1
ATOM 1348 C CA . VAL A 1 172 ? 11.981 6.405 -5.702 1.00 96.06 172 VAL A CA 1
ATOM 1349 C C . VAL A 1 172 ? 13.280 5.620 -5.806 1.00 96.06 172 VAL A C 1
ATOM 1351 O O . VAL A 1 172 ? 13.565 4.804 -4.939 1.00 96.06 172 VAL A O 1
ATOM 1354 N N . GLN A 1 173 ? 14.114 5.926 -6.801 1.00 95.94 173 GLN A N 1
ATOM 1355 C CA . GLN A 1 173 ? 15.404 5.257 -6.964 1.00 95.94 173 GLN A CA 1
ATOM 1356 C C . GLN A 1 173 ? 16.306 5.430 -5.738 1.00 95.94 173 GLN A C 1
ATOM 1358 O O . GLN A 1 173 ? 16.849 4.454 -5.229 1.00 95.94 173 GLN A O 1
ATOM 1363 N N . ARG A 1 174 ? 16.423 6.658 -5.216 1.00 96.81 174 ARG A N 1
ATOM 1364 C CA . ARG A 1 174 ? 17.185 6.918 -3.986 1.00 96.81 174 ARG A CA 1
ATOM 1365 C C . ARG A 1 174 ? 16.625 6.160 -2.781 1.00 96.81 174 ARG A C 1
ATOM 1367 O O . ARG A 1 174 ? 17.411 5.668 -1.983 1.00 96.81 174 ARG A O 1
ATOM 1374 N N . ALA A 1 175 ? 15.302 6.065 -2.643 1.00 96.75 175 ALA A N 1
ATOM 1375 C CA . ALA A 1 175 ? 14.660 5.323 -1.559 1.00 96.75 175 ALA A CA 1
ATOM 1376 C C . ALA A 1 175 ? 14.935 3.815 -1.647 1.00 96.75 175 ALA A C 1
ATOM 1378 O O . ALA A 1 175 ? 15.294 3.209 -0.644 1.00 96.75 175 ALA A O 1
ATOM 1379 N N . LEU A 1 176 ? 14.822 3.235 -2.845 1.00 97.81 176 LEU A N 1
ATOM 1380 C CA . LEU A 1 176 ? 15.102 1.820 -3.082 1.00 97.81 176 LEU A CA 1
ATOM 1381 C C . LEU A 1 176 ? 16.565 1.476 -2.783 1.00 97.81 176 LEU A C 1
ATOM 1383 O O . LEU A 1 176 ? 16.822 0.531 -2.050 1.00 97.81 176 LEU A O 1
ATOM 1387 N N . ILE A 1 177 ? 17.510 2.268 -3.304 1.00 97.00 177 ILE A N 1
ATOM 1388 C CA . ILE A 1 177 ? 18.951 2.008 -3.151 1.00 97.00 177 ILE A CA 1
ATOM 1389 C C . ILE A 1 177 ? 19.409 2.182 -1.700 1.00 97.00 177 ILE A C 1
ATOM 1391 O O . ILE A 1 177 ? 20.203 1.386 -1.206 1.00 97.00 177 ILE A O 1
ATOM 1395 N N . LYS A 1 178 ? 18.922 3.222 -1.013 1.00 97.31 178 LYS A N 1
ATOM 1396 C CA . LYS A 1 178 ? 19.355 3.546 0.353 1.00 97.31 178 LYS A CA 1
ATOM 1397 C C . LYS A 1 178 ? 19.076 2.412 1.343 1.00 97.31 178 LYS A C 1
ATOM 1399 O O . LYS A 1 178 ? 19.885 2.198 2.238 1.00 97.31 178 LYS A O 1
ATOM 1404 N N . ASP A 1 179 ? 17.952 1.718 1.177 1.00 95.06 179 ASP A N 1
ATOM 1405 C CA . ASP A 1 179 ? 17.474 0.701 2.117 1.00 95.06 179 ASP A CA 1
ATOM 1406 C C . ASP A 1 179 ? 17.618 -0.734 1.551 1.00 95.06 179 ASP A C 1
ATOM 1408 O O . ASP A 1 179 ? 16.867 -1.642 1.929 1.00 95.06 179 ASP A O 1
ATOM 1412 N N . ILE A 1 180 ? 18.582 -0.959 0.646 1.00 96.12 180 ILE A N 1
ATOM 1413 C CA . ILE A 1 180 ? 18.997 -2.308 0.217 1.00 96.12 180 ILE A CA 1
ATOM 1414 C C . ILE A 1 180 ? 19.512 -3.099 1.433 1.00 96.12 180 ILE A C 1
ATOM 1416 O O . ILE A 1 180 ? 20.139 -2.533 2.323 1.00 96.12 180 ILE A O 1
ATOM 1420 N N . GLN A 1 181 ? 19.227 -4.405 1.483 1.00 93.69 181 GLN A N 1
ATOM 1421 C CA . GLN A 1 181 ? 19.505 -5.327 2.603 1.00 93.69 181 GLN A CA 1
ATOM 1422 C C . GLN A 1 181 ? 18.764 -5.010 3.914 1.00 93.69 181 GLN A C 1
ATOM 1424 O O . GLN A 1 181 ? 18.890 -5.750 4.886 1.00 93.69 181 GLN A O 1
ATOM 1429 N N . VAL A 1 182 ? 17.959 -3.945 3.945 1.00 94.75 182 VAL A N 1
ATOM 1430 C CA . VAL A 1 182 ? 17.122 -3.583 5.098 1.00 94.75 182 VAL A CA 1
ATOM 1431 C C . VAL A 1 182 ? 15.649 -3.779 4.760 1.00 94.75 182 VAL A C 1
ATOM 1433 O O . VAL A 1 182 ? 14.938 -4.515 5.441 1.00 94.75 182 VAL A O 1
ATOM 1436 N N . LEU A 1 183 ? 15.187 -3.131 3.690 1.00 96.19 183 LEU A N 1
ATOM 1437 C CA . LEU A 1 183 ? 13.814 -3.226 3.188 1.00 96.19 183 LEU A CA 1
ATOM 1438 C C . LEU A 1 183 ? 13.757 -3.884 1.814 1.00 96.19 183 LEU A C 1
ATOM 1440 O O . LEU A 1 183 ? 12.797 -4.600 1.521 1.00 96.19 183 LEU A O 1
ATOM 1444 N N . PHE A 1 184 ? 14.780 -3.658 0.990 1.00 98.25 184 PHE A N 1
ATOM 1445 C CA . PHE A 1 184 ? 14.781 -4.057 -0.409 1.00 98.25 184 PHE A CA 1
ATOM 1446 C C . PHE A 1 184 ? 15.938 -4.992 -0.750 1.00 98.25 184 PHE A C 1
ATOM 1448 O O . PHE A 1 184 ? 16.993 -4.971 -0.119 1.00 98.25 184 PHE A O 1
ATOM 1455 N N . ILE A 1 185 ? 15.736 -5.790 -1.790 1.00 97.50 185 ILE A N 1
ATOM 1456 C CA . ILE A 1 185 ? 16.803 -6.484 -2.515 1.00 97.50 185 ILE A CA 1
ATOM 1457 C C . ILE A 1 185 ? 16.955 -5.853 -3.892 1.00 97.50 185 ILE A C 1
ATOM 1459 O O . ILE A 1 185 ? 16.023 -5.217 -4.393 1.00 97.50 185 ILE A O 1
ATOM 1463 N N . TYR A 1 186 ? 18.130 -6.029 -4.477 1.00 97.50 186 TYR A N 1
ATOM 1464 C CA . TYR A 1 186 ? 18.485 -5.495 -5.779 1.00 97.50 186 TYR A CA 1
ATOM 1465 C C . TYR A 1 186 ? 19.216 -6.565 -6.581 1.00 97.50 186 TYR A C 1
ATOM 1467 O O . TYR A 1 186 ? 20.143 -7.189 -6.065 1.00 97.50 186 TYR A O 1
ATOM 1475 N N . GLU A 1 187 ? 18.807 -6.730 -7.834 1.00 96.06 187 GLU A N 1
ATOM 1476 C CA . GLU A 1 187 ? 19.467 -7.585 -8.815 1.00 96.06 187 GLU A CA 1
ATOM 1477 C C . GLU A 1 187 ? 19.506 -6.873 -10.170 1.00 96.06 187 GLU A C 1
ATOM 1479 O O . GLU A 1 187 ? 18.578 -6.146 -10.529 1.00 96.06 187 GLU A O 1
ATOM 1484 N N . GLU A 1 188 ? 20.585 -7.082 -10.922 1.00 94.19 188 GLU A N 1
ATOM 1485 C CA . GLU A 1 188 ? 20.720 -6.572 -12.286 1.00 94.19 188 GLU A CA 1
ATOM 1486 C C . GLU A 1 188 ? 20.329 -7.682 -13.269 1.00 94.19 188 GLU A C 1
ATOM 1488 O O . GLU A 1 188 ? 21.014 -8.701 -13.374 1.00 94.19 188 GLU A O 1
ATOM 1493 N N . ASP A 1 189 ? 19.221 -7.495 -13.985 1.00 92.69 189 ASP A N 1
ATOM 1494 C CA . ASP A 1 189 ? 18.780 -8.405 -15.040 1.00 92.69 189 ASP A CA 1
ATOM 1495 C C . ASP A 1 189 ? 19.361 -7.966 -16.389 1.00 92.69 189 ASP A C 1
ATOM 1497 O O . ASP A 1 189 ? 19.257 -6.803 -16.779 1.00 92.69 189 ASP A O 1
ATOM 1501 N N . ALA A 1 190 ? 19.927 -8.909 -17.143 1.00 89.81 190 ALA A N 1
ATOM 1502 C CA . ALA A 1 190 ? 20.595 -8.616 -18.412 1.00 89.81 190 ALA A CA 1
ATOM 1503 C C . ALA A 1 190 ? 19.678 -7.966 -19.470 1.00 89.81 190 ALA A C 1
ATOM 1505 O O . ALA A 1 190 ? 20.170 -7.274 -20.360 1.00 89.81 190 ALA A O 1
ATOM 1506 N N . ASN A 1 191 ? 18.359 -8.175 -19.387 1.00 89.75 191 ASN A N 1
ATOM 1507 C CA . ASN A 1 191 ? 17.388 -7.704 -20.379 1.00 89.75 191 ASN A CA 1
ATOM 1508 C C . ASN A 1 191 ? 16.486 -6.579 -19.848 1.00 89.75 191 ASN A C 1
ATOM 1510 O O . ASN A 1 191 ? 16.011 -5.733 -20.611 1.00 89.75 191 ASN A O 1
ATOM 1514 N N . GLN A 1 192 ? 16.196 -6.591 -18.549 1.00 86.94 192 GLN A N 1
ATOM 1515 C CA . GLN A 1 192 ? 15.249 -5.692 -17.889 1.00 86.94 192 GLN A CA 1
ATOM 1516 C C . GLN A 1 192 ? 15.944 -4.603 -17.062 1.00 86.94 192 GLN A C 1
ATOM 1518 O O . GLN A 1 192 ? 15.285 -3.632 -16.675 1.00 86.94 192 GLN A O 1
ATOM 1523 N N . GLY A 1 193 ? 17.257 -4.727 -16.854 1.00 89.81 193 GLY A N 1
ATOM 1524 C CA . GLY A 1 193 ? 18.073 -3.797 -16.085 1.00 89.81 193 GLY A CA 1
ATOM 1525 C C . GLY A 1 193 ? 17.830 -3.933 -14.577 1.00 89.81 193 GLY A C 1
ATOM 1526 O O . GLY A 1 193 ? 17.686 -5.052 -14.083 1.00 89.81 193 GLY A O 1
ATOM 1527 N N . PRO A 1 194 ? 17.766 -2.822 -13.823 1.00 92.25 194 PRO A N 1
ATOM 1528 C CA . PRO A 1 194 ? 17.713 -2.857 -12.367 1.00 92.25 194 PRO A CA 1
ATOM 1529 C C . PRO A 1 194 ? 16.351 -3.341 -11.849 1.00 92.25 194 PRO A C 1
ATOM 1531 O O . PRO A 1 194 ? 15.311 -2.695 -12.053 1.00 92.25 194 PRO A O 1
ATOM 1534 N N . MET A 1 195 ? 16.377 -4.446 -11.108 1.00 97.19 195 MET A N 1
ATOM 1535 C CA . MET A 1 195 ? 15.211 -5.090 -10.514 1.00 97.19 195 MET A CA 1
ATOM 1536 C C . MET A 1 195 ? 15.259 -5.001 -8.988 1.00 97.19 195 MET A C 1
ATOM 1538 O O . MET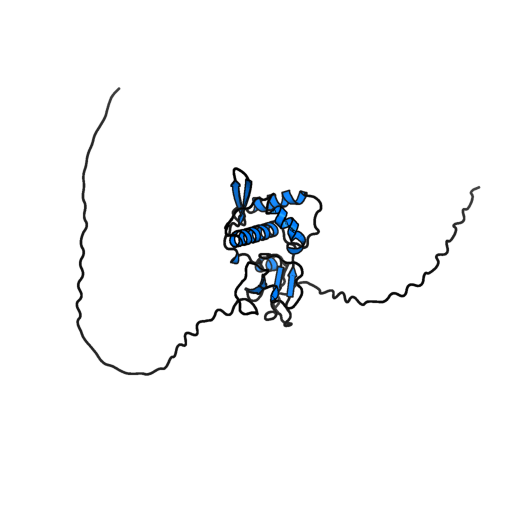 A 1 195 ? 16.316 -5.120 -8.371 1.00 97.19 195 MET A O 1
ATOM 1542 N N . PHE A 1 196 ? 14.095 -4.806 -8.370 1.00 98.38 196 PHE A N 1
ATOM 1543 C CA . PHE A 1 196 ? 13.963 -4.647 -6.924 1.00 98.38 196 PHE A CA 1
ATOM 1544 C C . PHE A 1 196 ? 12.917 -5.595 -6.347 1.00 98.38 196 PHE A C 1
ATOM 1546 O O . PHE A 1 196 ? 11.877 -5.845 -6.957 1.00 98.38 196 PHE A O 1
ATOM 1553 N N . GLY A 1 197 ? 13.172 -6.080 -5.137 1.00 98.00 197 GLY A N 1
ATOM 1554 C CA . GLY A 1 197 ? 12.259 -6.936 -4.379 1.00 98.00 197 GLY A CA 1
ATOM 1555 C C . GLY A 1 197 ? 12.214 -6.545 -2.906 1.00 98.00 197 GLY A C 1
ATOM 1556 O O . GLY A 1 197 ? 12.896 -5.613 -2.483 1.00 98.00 197 GLY A O 1
ATOM 1557 N N . LEU A 1 198 ? 11.424 -7.266 -2.111 1.00 98.06 198 LEU A N 1
ATOM 1558 C CA . LEU A 1 198 ? 11.415 -7.106 -0.654 1.00 98.06 198 LEU A CA 1
ATOM 1559 C C . LEU A 1 198 ? 12.496 -7.977 -0.017 1.00 98.06 198 LEU A C 1
ATOM 1561 O O . LEU A 1 198 ? 12.614 -9.152 -0.358 1.00 98.06 198 LEU A O 1
ATOM 1565 N N . TYR A 1 199 ? 13.218 -7.421 0.956 1.00 96.25 199 TYR A N 1
ATOM 1566 C CA . TYR A 1 199 ? 14.166 -8.185 1.767 1.00 96.25 199 TYR A CA 1
ATOM 1567 C C . TYR A 1 199 ? 13.455 -9.229 2.634 1.00 96.25 199 TYR A C 1
ATOM 1569 O O . TYR A 1 199 ? 13.823 -10.400 2.635 1.00 96.25 199 TYR A O 1
ATOM 1577 N N . ASN A 1 200 ? 12.376 -8.833 3.317 1.00 92.88 200 ASN A N 1
ATOM 1578 C CA . ASN A 1 200 ? 11.486 -9.793 3.959 1.00 92.88 200 ASN A CA 1
ATOM 1579 C C . ASN A 1 200 ? 10.449 -10.297 2.949 1.00 92.88 200 ASN A C 1
ATOM 1581 O O . ASN A 1 200 ? 9.583 -9.546 2.498 1.00 92.88 200 ASN A O 1
ATOM 1585 N N . MET A 1 201 ? 10.535 -11.581 2.605 1.00 89.38 201 MET A N 1
ATOM 1586 C CA . MET A 1 201 ? 9.647 -12.207 1.630 1.00 89.38 201 MET A CA 1
ATOM 1587 C C . MET A 1 201 ? 8.235 -12.471 2.165 1.00 89.38 201 MET A C 1
ATOM 1589 O O . MET A 1 201 ? 7.325 -12.644 1.350 1.00 89.38 201 MET A O 1
ATOM 1593 N N . GLU A 1 202 ? 8.051 -12.506 3.484 1.00 93.75 202 GLU A N 1
ATOM 1594 C CA . GLU A 1 202 ? 6.788 -12.861 4.121 1.00 93.75 202 GLU A CA 1
ATOM 1595 C C . GLU A 1 202 ? 5.863 -11.640 4.224 1.00 93.75 202 GLU A C 1
ATOM 1597 O O . GLU A 1 202 ? 6.039 -10.759 5.071 1.00 93.75 202 GLU A O 1
ATOM 1602 N N . LEU A 1 203 ? 4.853 -11.586 3.350 1.00 95.62 203 LEU A N 1
ATOM 1603 C CA . LEU A 1 203 ? 3.950 -10.436 3.243 1.00 95.62 203 LEU A CA 1
ATOM 1604 C C . LEU A 1 203 ? 3.084 -10.248 4.494 1.00 95.62 203 LEU A C 1
ATOM 1606 O O . LEU A 1 203 ? 2.709 -9.118 4.818 1.00 95.62 203 LEU A O 1
ATOM 1610 N N . THR A 1 204 ? 2.805 -11.320 5.246 1.00 94.75 204 THR A N 1
ATOM 1611 C CA . THR A 1 204 ? 2.050 -11.211 6.503 1.00 94.75 204 THR A CA 1
ATOM 1612 C C . THR A 1 204 ? 2.792 -10.398 7.571 1.00 94.75 204 THR A C 1
ATOM 1614 O O . THR A 1 204 ? 2.150 -9.829 8.459 1.00 94.75 204 THR A O 1
ATOM 1617 N N . GLY A 1 205 ? 4.120 -10.271 7.455 1.00 93.94 205 GLY A N 1
ATOM 1618 C CA . GLY A 1 205 ? 4.958 -9.467 8.344 1.00 93.94 205 GLY A CA 1
ATOM 1619 C C . GLY A 1 205 ? 4.863 -7.955 8.120 1.00 93.94 205 GLY A C 1
ATOM 1620 O O . GLY A 1 205 ? 5.303 -7.188 8.980 1.00 93.94 205 GLY A O 1
ATOM 1621 N N . ILE A 1 206 ? 4.280 -7.505 7.003 1.00 96.12 206 ILE A N 1
ATOM 1622 C CA . ILE A 1 206 ? 4.128 -6.079 6.700 1.00 96.12 206 ILE A CA 1
ATOM 1623 C C . ILE A 1 206 ? 3.051 -5.483 7.605 1.00 96.12 206 ILE A C 1
ATOM 1625 O O . ILE A 1 206 ? 1.879 -5.852 7.530 1.00 96.12 206 ILE A O 1
ATOM 1629 N N . LYS A 1 207 ? 3.449 -4.538 8.461 1.00 95.56 207 LYS A N 1
ATOM 1630 C CA . LYS A 1 207 ? 2.551 -3.846 9.389 1.00 95.56 207 LYS A CA 1
ATOM 1631 C C . LYS A 1 207 ? 3.049 -2.443 9.749 1.00 95.56 207 LYS A C 1
ATOM 1633 O O . LYS A 1 207 ? 4.251 -2.183 9.664 1.00 95.56 207 LYS A O 1
ATOM 1638 N N . PRO A 1 208 ? 2.156 -1.541 10.191 1.00 94.81 208 PRO A N 1
ATOM 1639 C CA . PRO A 1 208 ? 2.552 -0.268 10.783 1.00 94.81 208 PRO A CA 1
ATOM 1640 C C . PRO A 1 208 ? 3.499 -0.450 11.975 1.00 94.81 208 PRO A C 1
ATOM 1642 O O . PRO A 1 208 ? 3.302 -1.327 12.817 1.00 94.81 208 PRO A O 1
ATOM 1645 N N . ASN A 1 209 ? 4.502 0.421 12.083 1.00 91.94 209 ASN A N 1
ATOM 1646 C CA . ASN A 1 209 ? 5.368 0.486 13.257 1.00 91.94 209 ASN A CA 1
ATOM 1647 C C . ASN A 1 209 ? 4.807 1.505 14.262 1.00 91.94 209 ASN A C 1
ATOM 1649 O O . ASN A 1 209 ? 5.276 2.642 14.346 1.00 91.94 209 ASN A O 1
ATOM 1653 N N . TYR A 1 210 ? 3.772 1.102 15.004 1.00 89.50 210 TYR A N 1
ATOM 1654 C CA . TYR A 1 210 ? 3.113 1.976 15.978 1.00 89.50 210 TYR A CA 1
ATOM 1655 C C . TYR A 1 210 ? 4.046 2.455 17.086 1.00 89.50 210 TYR A C 1
ATOM 1657 O O . TYR A 1 210 ? 3.949 3.606 17.504 1.00 89.50 210 TYR A O 1
ATOM 1665 N N . GLU A 1 211 ? 4.992 1.621 17.511 1.00 85.62 211 GLU A N 1
ATOM 1666 C CA . GLU A 1 211 ? 5.974 1.994 18.525 1.00 85.62 211 GLU A CA 1
ATOM 1667 C C . GLU A 1 211 ? 6.851 3.163 18.056 1.00 85.62 211 GLU A C 1
ATOM 1669 O O . GLU A 1 211 ? 7.027 4.144 18.782 1.00 85.62 211 GLU A O 1
ATOM 1674 N N . ALA A 1 212 ? 7.345 3.114 16.815 1.00 85.25 212 ALA A N 1
ATOM 1675 C CA . ALA A 1 212 ? 8.100 4.219 16.232 1.00 85.25 212 ALA A CA 1
ATOM 1676 C C . ALA A 1 212 ? 7.244 5.487 16.095 1.00 85.25 212 ALA A C 1
ATOM 1678 O O . ALA A 1 212 ? 7.725 6.583 16.377 1.00 85.25 212 ALA A O 1
ATOM 1679 N N . MET A 1 213 ? 5.967 5.351 15.723 1.00 82.50 213 MET A N 1
ATOM 1680 C CA . MET A 1 213 ? 5.044 6.487 15.618 1.00 82.50 213 MET A CA 1
ATOM 1681 C C . MET A 1 213 ? 4.771 7.150 16.980 1.00 82.50 213 MET A C 1
ATOM 1683 O O . MET A 1 213 ? 4.658 8.376 17.050 1.00 82.50 213 MET A O 1
ATOM 1687 N N . ILE A 1 214 ? 4.707 6.368 18.062 1.00 80.25 214 ILE A N 1
ATOM 1688 C CA . ILE A 1 214 ? 4.611 6.879 19.440 1.00 80.25 214 ILE A CA 1
ATOM 1689 C C . ILE A 1 214 ? 5.906 7.601 19.824 1.00 80.25 214 ILE A C 1
ATOM 1691 O O . ILE A 1 214 ? 5.862 8.755 20.246 1.00 80.25 214 ILE A O 1
ATOM 1695 N N . LYS A 1 215 ? 7.068 6.967 19.616 1.00 80.69 215 LYS A N 1
ATOM 1696 C CA . LYS A 1 215 ? 8.388 7.547 19.935 1.00 80.69 215 LYS A CA 1
ATOM 1697 C C . LYS A 1 215 ? 8.657 8.862 19.196 1.00 80.69 215 LYS A C 1
ATOM 1699 O O . LYS A 1 215 ? 9.293 9.754 19.744 1.00 80.69 215 LYS A O 1
ATOM 1704 N N . GLN A 1 216 ? 8.145 9.006 17.975 1.00 76.50 216 GLN A N 1
ATOM 1705 C CA . GLN A 1 216 ? 8.248 10.232 17.173 1.00 76.50 216 GLN A CA 1
ATOM 1706 C C . GLN A 1 216 ? 7.201 11.302 17.538 1.00 76.50 216 GLN A C 1
ATOM 1708 O O . GLN A 1 216 ? 7.120 12.331 16.869 1.00 76.50 216 GLN A O 1
ATOM 1713 N N . GLY A 1 217 ? 6.363 11.068 18.555 1.00 70.75 217 GLY A N 1
ATOM 1714 C CA . GLY A 1 217 ? 5.323 12.003 18.994 1.00 70.75 217 GLY A CA 1
ATOM 1715 C C . GLY A 1 217 ? 4.146 12.152 18.021 1.00 70.75 217 GLY A C 1
ATOM 1716 O O . GLY A 1 217 ? 3.293 13.022 18.207 1.00 70.75 217 GLY A O 1
ATOM 1717 N N . GLN A 1 218 ? 4.066 11.307 16.986 1.00 67.81 218 GLN A N 1
ATOM 1718 C CA . GLN A 1 218 ? 2.951 11.301 16.031 1.00 67.81 218 GLN A CA 1
ATOM 1719 C C . GLN A 1 218 ? 1.678 10.696 16.642 1.00 67.81 218 GLN A C 1
ATOM 1721 O O . GLN A 1 218 ? 0.567 10.988 16.186 1.00 67.81 218 GLN A O 1
ATOM 1726 N N . LEU A 1 219 ? 1.846 9.882 17.688 1.00 68.44 219 LEU A N 1
ATOM 1727 C CA . LEU A 1 219 ? 0.799 9.275 18.505 1.00 68.44 219 LEU A CA 1
ATOM 1728 C C . LEU A 1 219 ? 1.056 9.592 19.979 1.00 68.44 219 LEU A C 1
ATOM 1730 O O . LEU A 1 219 ? 2.203 9.553 20.420 1.00 68.44 219 LEU A O 1
ATOM 1734 N N . LYS A 1 220 ? -0.002 9.876 20.744 1.00 68.62 220 LYS A N 1
ATOM 1735 C CA . LYS A 1 220 ? 0.087 10.026 22.201 1.00 68.62 220 LYS A CA 1
ATOM 1736 C C . LYS A 1 220 ? -0.540 8.810 22.864 1.00 68.62 220 LYS A C 1
ATOM 1738 O O . LYS A 1 220 ? -1.625 8.394 22.476 1.00 68.62 220 LYS A O 1
ATOM 1743 N N . VAL A 1 221 ? 0.130 8.259 23.865 1.00 70.75 221 VAL A N 1
ATOM 1744 C CA . VAL A 1 221 ? -0.454 7.245 24.747 1.00 70.75 221 VAL A CA 1
ATOM 1745 C C . VAL A 1 221 ? -0.976 7.975 25.977 1.00 70.75 221 VAL A C 1
ATOM 1747 O O . VAL A 1 221 ? -0.251 8.773 26.567 1.00 70.75 221 VAL A O 1
ATOM 1750 N N . THR A 1 222 ? -2.238 7.754 26.317 1.00 70.44 222 THR A N 1
ATOM 1751 C CA . THR A 1 222 ? -2.871 8.249 27.540 1.00 70.44 222 THR A CA 1
ATOM 1752 C C . THR A 1 222 ? -3.359 7.063 28.366 1.00 70.44 222 THR A C 1
ATOM 1754 O O . THR A 1 222 ? -3.426 5.938 27.868 1.00 70.44 222 THR A O 1
ATOM 1757 N N . ASP A 1 223 ? -3.765 7.315 29.608 1.00 58.91 223 ASP A N 1
ATOM 1758 C CA . ASP A 1 223 ? -4.348 6.287 30.484 1.00 58.91 223 ASP A CA 1
ATOM 1759 C C . ASP A 1 223 ? -5.646 5.680 29.911 1.00 58.91 223 ASP A C 1
ATOM 1761 O O . ASP A 1 223 ? -6.069 4.602 30.319 1.00 58.91 223 ASP A O 1
ATOM 1765 N N . MET A 1 224 ? -6.259 6.339 28.916 1.00 63.19 224 MET A N 1
ATOM 1766 C CA . MET A 1 224 ? -7.431 5.853 28.177 1.00 63.19 224 MET A CA 1
ATOM 1767 C C . MET A 1 224 ? -7.086 5.145 26.851 1.00 63.19 224 MET A C 1
ATOM 1769 O O . MET A 1 224 ? -7.989 4.817 26.082 1.00 63.19 224 MET A O 1
ATOM 1773 N N . GLY A 1 225 ? -5.801 4.918 26.554 1.00 69.25 225 GLY A N 1
ATOM 1774 C CA . GLY A 1 225 ? -5.327 4.250 25.339 1.00 69.25 225 GLY A CA 1
ATOM 1775 C C . GLY A 1 225 ? -4.562 5.165 24.373 1.00 69.25 225 GLY A C 1
ATOM 1776 O O . GLY A 1 225 ? -4.013 6.197 24.748 1.00 69.25 225 GLY A O 1
ATOM 1777 N N . ILE A 1 226 ? -4.471 4.770 23.099 1.00 69.81 226 ILE A N 1
ATOM 1778 C CA . ILE A 1 226 ? -3.757 5.555 22.077 1.00 69.81 226 ILE A CA 1
ATOM 1779 C C . ILE A 1 226 ? -4.661 6.698 21.601 1.00 69.81 226 ILE A C 1
ATOM 1781 O O . ILE A 1 226 ? -5.641 6.476 20.891 1.00 69.81 226 ILE A O 1
ATOM 1785 N N . ALA A 1 227 ? -4.306 7.930 21.957 1.00 61.53 227 ALA A N 1
ATOM 1786 C CA . ALA A 1 227 ? -4.981 9.145 21.531 1.00 61.53 227 ALA A CA 1
ATOM 1787 C C . ALA A 1 227 ? -4.344 9.717 20.255 1.00 61.53 227 ALA A C 1
ATOM 1789 O O . ALA A 1 227 ? -3.121 9.855 20.124 1.00 61.53 227 ALA A O 1
ATOM 1790 N N . THR A 1 228 ? -5.191 10.119 19.306 1.00 54.41 228 THR A N 1
ATOM 1791 C CA . THR A 1 228 ? -4.749 10.891 18.139 1.00 54.41 228 THR A CA 1
ATOM 1792 C C . THR A 1 228 ? -4.849 12.380 18.442 1.00 54.41 228 THR A C 1
ATOM 1794 O O . THR A 1 228 ? -5.847 12.835 18.984 1.00 54.41 228 THR A O 1
ATOM 1797 N N . ASN A 1 229 ? -3.848 13.179 18.060 1.00 45.41 229 ASN A N 1
ATOM 1798 C CA . ASN A 1 229 ? -3.901 14.648 18.183 1.00 45.41 229 ASN A CA 1
ATOM 1799 C C . ASN A 1 229 ? -4.899 15.309 17.201 1.00 45.41 229 ASN A C 1
ATOM 1801 O O . ASN A 1 229 ? -4.738 16.478 16.853 1.00 45.41 229 ASN A O 1
ATOM 1805 N N . VAL A 1 230 ? -5.886 14.579 16.676 1.00 44.75 230 VAL A N 1
ATOM 1806 C CA . VAL A 1 230 ? -6.843 15.147 15.727 1.00 44.75 230 VAL A CA 1
ATOM 1807 C C . VAL A 1 230 ? -7.927 15.844 16.532 1.00 44.75 230 VAL A C 1
ATOM 1809 O O . VAL A 1 230 ? -8.904 15.238 16.957 1.00 44.75 230 VAL A O 1
ATOM 1812 N N . HIS A 1 231 ? -7.741 17.146 16.738 1.00 34.53 231 HIS A N 1
ATOM 1813 C CA . HIS A 1 231 ? -8.859 18.047 16.967 1.00 34.53 231 HIS A CA 1
ATOM 1814 C C . HIS A 1 231 ? -9.818 17.839 15.786 1.00 34.53 231 HIS A C 1
ATOM 1816 O O . HIS A 1 231 ? -9.540 18.280 14.669 1.00 34.53 231 HIS A O 1
ATOM 1822 N N . PHE A 1 232 ? -10.904 17.096 16.000 1.00 37.09 232 PHE A N 1
ATOM 1823 C CA . PHE A 1 232 ? -11.993 17.004 15.042 1.00 37.09 232 PHE A CA 1
ATOM 1824 C C . PHE A 1 232 ? -12.578 18.409 14.911 1.00 37.09 232 PHE A C 1
ATOM 1826 O O . PHE A 1 232 ? -13.410 18.837 15.707 1.00 37.09 232 PHE A O 1
ATOM 1833 N N . LYS A 1 233 ? -12.122 19.163 13.909 1.00 28.92 233 LYS A N 1
ATOM 1834 C CA . LYS A 1 233 ? -12.900 20.282 13.397 1.00 28.92 233 LYS A CA 1
ATOM 1835 C C . LYS A 1 233 ? -14.047 19.628 12.634 1.00 28.92 233 LYS A C 1
ATOM 1837 O O . LYS A 1 233 ? -13.911 19.308 11.457 1.00 28.92 233 LYS A O 1
ATOM 1842 N N . PHE A 1 234 ? -15.134 19.334 13.345 1.00 30.19 234 PHE A N 1
ATOM 1843 C CA . PHE A 1 234 ? -16.426 19.095 12.721 1.00 30.19 234 PHE A CA 1
ATOM 1844 C C . PHE A 1 234 ? -16.713 20.326 11.860 1.00 30.19 234 PHE A C 1
ATOM 1846 O O . PHE A 1 234 ? -17.082 21.381 12.367 1.00 30.19 234 PHE A O 1
ATOM 1853 N N . ILE A 1 235 ? -16.469 20.226 10.556 1.00 33.41 235 ILE A N 1
ATOM 1854 C CA . ILE A 1 235 ? -17.101 21.127 9.605 1.00 33.41 235 ILE A CA 1
ATOM 1855 C C . ILE A 1 235 ? -18.515 20.573 9.475 1.00 33.41 235 ILE A C 1
ATOM 1857 O O . ILE A 1 235 ? -18.787 19.715 8.639 1.00 33.41 235 ILE A O 1
ATOM 1861 N N . CYS A 1 236 ? -19.402 21.018 10.367 1.00 29.55 236 CYS A N 1
ATOM 1862 C CA . CYS A 1 236 ? -20.819 21.031 10.051 1.00 29.55 236 CYS A CA 1
ATOM 1863 C C . CYS A 1 236 ? -20.951 21.913 8.810 1.00 29.55 236 CYS A C 1
ATOM 1865 O O . CYS A 1 236 ? -20.739 23.124 8.876 1.00 29.55 236 CYS A O 1
ATOM 1867 N N . ILE A 1 237 ? -21.231 21.301 7.663 1.00 34.31 237 ILE A N 1
ATOM 1868 C CA . ILE A 1 237 ? -21.731 22.032 6.505 1.00 34.31 237 ILE A CA 1
ATOM 1869 C C . ILE A 1 237 ? -23.166 22.413 6.877 1.00 34.31 237 ILE A C 1
ATOM 1871 O O . ILE A 1 237 ? -24.109 21.688 6.580 1.00 34.31 237 ILE A O 1
ATOM 1875 N N . GLU A 1 238 ? -23.329 23.519 7.601 1.00 29.58 238 GLU A N 1
ATOM 1876 C CA . GLU A 1 238 ? -24.607 24.218 7.619 1.00 29.58 238 GLU A CA 1
ATOM 1877 C C . GLU A 1 238 ? -24.797 24.807 6.224 1.00 29.58 238 GLU A C 1
ATOM 1879 O O . GLU A 1 238 ? -24.132 25.764 5.819 1.00 29.58 238 GLU A O 1
ATOM 1884 N N . SER A 1 239 ? -25.691 24.191 5.459 1.00 33.94 239 SER A N 1
ATOM 1885 C CA . SER A 1 239 ? -26.245 24.755 4.239 1.00 33.94 239 SER A CA 1
ATOM 1886 C C . SER A 1 239 ? -27.025 26.022 4.591 1.00 33.94 239 SER A C 1
ATOM 1888 O O . SER A 1 239 ? -28.236 25.988 4.801 1.00 33.94 239 SER A O 1
ATOM 1890 N N . THR A 1 240 ? -26.324 27.151 4.676 1.00 34.69 240 THR A N 1
ATOM 1891 C CA . THR A 1 240 ? -26.955 28.468 4.653 1.00 34.69 240 THR A CA 1
ATOM 1892 C C . THR A 1 240 ? -27.242 28.818 3.199 1.00 34.69 240 THR A C 1
ATOM 1894 O O . THR A 1 240 ? -26.350 29.061 2.390 1.00 34.69 240 THR A O 1
ATOM 1897 N N . VAL A 1 241 ? -28.527 28.789 2.853 1.00 37.22 241 VAL A N 1
ATOM 1898 C CA . VAL A 1 241 ? -29.054 29.349 1.610 1.00 37.22 241 VAL A CA 1
ATOM 1899 C C . VAL A 1 241 ? -28.818 30.860 1.662 1.00 37.22 241 VAL A C 1
ATOM 1901 O O . VAL A 1 241 ? -29.552 31.597 2.320 1.00 37.22 241 VAL A O 1
ATOM 1904 N N . SER A 1 242 ? -27.751 31.326 1.017 1.00 36.91 242 SER A N 1
ATOM 1905 C CA . SER A 1 242 ? -27.453 32.746 0.846 1.00 36.91 242 SER A CA 1
ATOM 1906 C C . SER A 1 242 ? -28.366 33.338 -0.229 1.00 36.91 242 SER A C 1
ATOM 1908 O O . SER A 1 242 ? -28.275 33.005 -1.408 1.00 36.91 242 SER A O 1
ATOM 1910 N N . ASN A 1 243 ? -29.270 34.207 0.214 1.00 35.84 243 ASN A N 1
ATOM 1911 C CA . ASN A 1 243 ? -30.204 34.965 -0.605 1.00 35.84 243 ASN A CA 1
ATOM 1912 C C . ASN A 1 243 ? -29.477 36.218 -1.138 1.00 35.84 243 ASN A C 1
ATOM 1914 O O . ASN A 1 243 ? -29.381 37.228 -0.438 1.00 35.84 243 ASN A O 1
ATOM 1918 N N . ASP A 1 244 ? -28.911 36.142 -2.344 1.00 35.16 244 ASP A N 1
ATOM 1919 C CA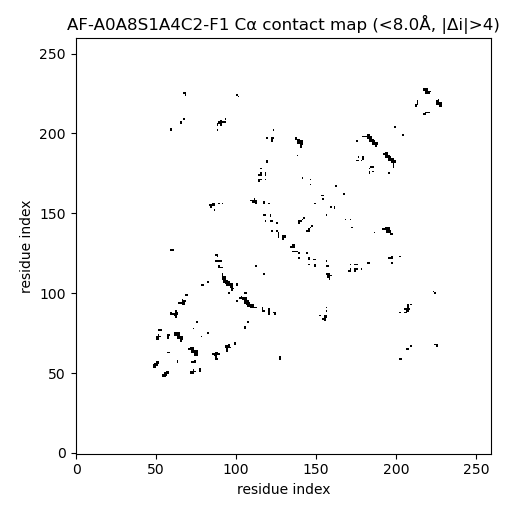 . ASP A 1 244 ? -28.210 37.264 -2.977 1.00 35.16 244 ASP A CA 1
ATOM 1920 C C . ASP A 1 244 ? -29.197 38.327 -3.492 1.00 35.16 244 ASP A C 1
ATOM 1922 O O . ASP A 1 244 ? -29.997 38.090 -4.400 1.00 35.16 244 ASP A O 1
ATOM 1926 N N . ARG A 1 245 ? -29.092 39.549 -2.953 1.00 35.22 245 ARG A N 1
ATOM 1927 C CA . ARG A 1 245 ? -29.567 40.782 -3.602 1.00 35.22 245 ARG A CA 1
ATOM 1928 C C . ARG A 1 245 ? -28.358 41.662 -3.947 1.00 35.22 245 ARG A C 1
ATOM 1930 O O . ARG A 1 245 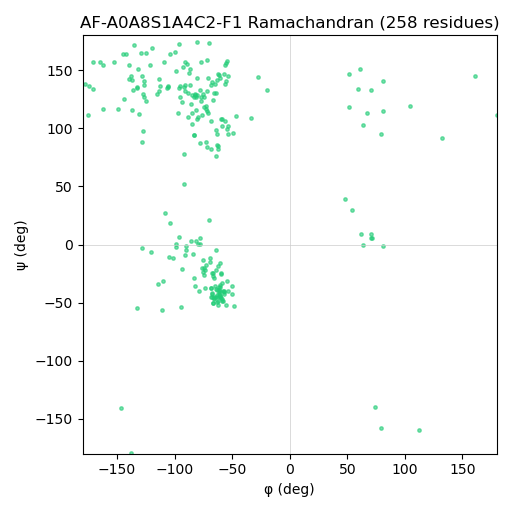? -27.524 41.894 -3.072 1.00 35.22 245 ARG A O 1
ATOM 1937 N N . PRO A 1 246 ? -28.249 42.199 -5.177 1.00 37.25 246 PRO A N 1
ATOM 1938 C CA . PRO A 1 246 ? -27.074 42.959 -5.590 1.00 37.25 246 PRO A CA 1
ATOM 1939 C C . PRO A 1 246 ? -27.119 44.410 -5.084 1.00 37.25 246 PRO A C 1
ATOM 1941 O O . PRO A 1 246 ? -28.081 45.140 -5.322 1.00 37.25 246 PRO A O 1
ATOM 1944 N N . VAL A 1 247 ? -26.041 44.851 -4.428 1.00 38.41 247 VAL A N 1
ATOM 1945 C CA . VAL A 1 247 ? -25.820 46.250 -4.022 1.00 38.41 247 VAL A CA 1
ATOM 1946 C C . VAL A 1 247 ? -25.003 46.979 -5.095 1.00 38.41 247 VAL A C 1
ATOM 1948 O O . VAL A 1 247 ? -23.886 46.585 -5.434 1.00 38.41 247 VAL A O 1
ATOM 1951 N N . GLN A 1 248 ? -25.569 48.065 -5.625 1.00 35.78 248 GLN A N 1
ATOM 1952 C CA . GLN A 1 248 ? -24.952 48.966 -6.602 1.00 35.78 248 GLN A CA 1
ATOM 1953 C C . GLN A 1 248 ? -23.739 49.710 -6.007 1.00 35.78 248 GLN A C 1
ATOM 1955 O O . GLN A 1 248 ? -23.825 50.328 -4.947 1.00 35.78 248 GLN A O 1
ATOM 1960 N N . LYS A 1 249 ? -22.600 49.702 -6.715 1.00 38.81 249 LYS A N 1
ATOM 1961 C CA . LYS A 1 249 ? -21.402 50.490 -6.371 1.00 38.81 249 LYS A CA 1
ATOM 1962 C C . LYS A 1 249 ? -21.465 51.878 -7.016 1.00 38.81 249 LYS A C 1
ATOM 1964 O O . LYS A 1 249 ? -21.266 52.012 -8.221 1.00 38.81 249 LYS A O 1
ATOM 1969 N N . HIS A 1 250 ? -21.649 52.922 -6.208 1.00 36.88 250 HIS A N 1
ATOM 1970 C CA . HIS A 1 250 ? -21.422 54.308 -6.628 1.00 36.88 250 HIS A CA 1
ATOM 1971 C C . HIS A 1 250 ? -19.920 54.643 -6.662 1.00 36.88 250 HIS A C 1
ATOM 1973 O O . HIS A 1 250 ? -19.199 54.530 -5.670 1.00 36.88 250 HIS A O 1
ATOM 1979 N N . ARG A 1 251 ? -19.458 55.088 -7.833 1.00 39.44 251 ARG A N 1
ATOM 1980 C CA . ARG A 1 251 ? -18.091 55.522 -8.155 1.00 39.44 251 ARG A CA 1
ATOM 1981 C C . ARG A 1 251 ? -17.885 56.974 -7.685 1.00 39.44 251 ARG A C 1
ATOM 1983 O O . ARG A 1 251 ? -18.533 57.875 -8.206 1.00 39.44 251 ARG A O 1
ATOM 1990 N N . ARG A 1 252 ? -16.989 57.226 -6.718 1.00 42.09 252 ARG A N 1
ATOM 1991 C CA . ARG A 1 252 ? -16.564 58.592 -6.331 1.00 42.09 252 ARG A CA 1
ATOM 1992 C C . ARG A 1 252 ? -15.414 59.071 -7.228 1.00 42.09 252 ARG A C 1
ATOM 1994 O O . ARG A 1 252 ? -14.358 58.445 -7.274 1.00 42.09 252 ARG A O 1
ATOM 2001 N N . LEU A 1 253 ? -15.634 60.189 -7.918 1.00 38.59 253 LEU A N 1
ATOM 2002 C CA . LEU A 1 253 ? -14.656 60.934 -8.720 1.00 38.59 253 LEU A CA 1
ATOM 2003 C C . LEU A 1 253 ? -13.697 61.723 -7.806 1.00 38.59 253 LEU A C 1
ATOM 2005 O O . LEU A 1 253 ? -14.145 62.459 -6.927 1.00 38.59 253 LEU A O 1
ATOM 2009 N N . ARG A 1 254 ? -12.380 61.588 -8.020 1.00 43.44 254 ARG A N 1
ATOM 2010 C CA . ARG A 1 254 ? -11.341 62.441 -7.412 1.00 43.44 254 ARG A CA 1
ATOM 2011 C C . ARG A 1 254 ? -11.212 63.738 -8.224 1.00 43.44 254 ARG A C 1
ATOM 2013 O O . ARG A 1 254 ? -11.066 63.680 -9.440 1.00 43.44 254 ARG A O 1
ATOM 2020 N N . LYS A 1 255 ? -11.263 64.893 -7.549 1.00 44.94 255 LYS A N 1
ATOM 2021 C CA . LYS A 1 255 ? -10.995 66.225 -8.118 1.00 44.94 255 LYS A CA 1
ATOM 2022 C C . LYS A 1 255 ? -9.486 66.509 -8.096 1.00 44.94 255 LYS A C 1
ATOM 2024 O O . LYS A 1 255 ? -8.867 66.379 -7.044 1.00 44.94 255 LYS A O 1
ATOM 2029 N N . ASN A 1 256 ? -8.933 66.916 -9.238 1.00 39.06 256 ASN A N 1
ATOM 2030 C CA . ASN A 1 256 ? -7.581 67.466 -9.373 1.00 39.06 256 ASN A CA 1
ATOM 2031 C C . ASN A 1 256 ? -7.563 68.951 -8.965 1.00 39.06 256 ASN A C 1
ATOM 2033 O O . ASN A 1 256 ? -8.511 69.681 -9.252 1.00 39.06 256 ASN A O 1
ATOM 2037 N N . LYS A 1 257 ? -6.476 69.389 -8.321 1.00 46.62 257 LYS A N 1
ATOM 2038 C CA . LYS A 1 257 ? -6.155 70.793 -8.013 1.00 46.62 257 LYS A CA 1
ATOM 2039 C C . LYS A 1 257 ? -5.028 71.250 -8.963 1.00 46.62 257 LYS A C 1
ATOM 2041 O O . LYS A 1 257 ? -4.095 70.467 -9.136 1.00 46.62 257 LYS A O 1
ATOM 2046 N N . PRO A 1 258 ? -5.086 72.445 -9.578 1.00 49.81 258 PRO A N 1
ATOM 2047 C CA . PRO A 1 258 ? -4.015 72.945 -10.445 1.00 49.81 258 PRO A CA 1
ATOM 2048 C C . PRO A 1 258 ? -2.952 73.734 -9.651 1.00 49.81 258 PRO A C 1
ATOM 2050 O O . PRO A 1 258 ? -3.281 74.265 -8.584 1.00 49.81 258 PRO A O 1
ATOM 2053 N N . PRO A 1 259 ? -1.701 73.829 -10.143 1.00 61.72 259 PRO A N 1
ATOM 2054 C CA . PRO A 1 259 ? -0.679 74.691 -9.561 1.00 61.72 259 PRO A CA 1
ATOM 2055 C C . PRO A 1 259 ? -0.644 76.083 -10.216 1.00 61.72 259 PRO A C 1
ATOM 2057 O O . PRO A 1 259 ? -0.999 76.241 -11.386 1.00 61.72 259 PRO A O 1
ATOM 2060 N N . SER A 1 260 ? -0.198 77.058 -9.424 1.00 52.66 260 SER A N 1
ATOM 2061 C CA . SER A 1 260 ? 0.350 78.361 -9.824 1.00 52.66 260 SER A CA 1
ATOM 2062 C C . SER A 1 260 ? 1.870 78.296 -9.844 1.00 52.66 260 SER A C 1
ATOM 2064 O O . SER A 1 260 ? 2.390 77.666 -8.892 1.00 52.66 260 SER A O 1
#